Protein AF-A0AAQ1ST34-F1 (afdb_monomer_lite)

Structure (mmCIF, N/CA/C/O backbone):
data_AF-A0AAQ1ST34-F1
#
_entry.id   AF-A0AAQ1ST34-F1
#
loop_
_atom_site.group_PDB
_atom_site.id
_atom_site.type_symbol
_atom_site.label_atom_id
_atom_site.label_alt_id
_atom_site.label_comp_id
_atom_site.label_asym_id
_atom_site.label_entity_id
_atom_site.label_seq_id
_atom_site.pdbx_PDB_ins_code
_atom_site.Cartn_x
_atom_site.Cartn_y
_atom_site.Cartn_z
_atom_site.occupancy
_atom_site.B_iso_or_equiv
_atom_site.auth_seq_id
_atom_site.auth_comp_id
_atom_site.auth_asym_id
_atom_site.auth_atom_id
_atom_site.pdbx_PDB_model_num
ATOM 1 N N . MET A 1 1 ? -20.649 -6.684 8.793 1.00 55.75 1 MET A N 1
ATOM 2 C CA . MET A 1 1 ? -21.764 -6.089 9.566 1.00 55.75 1 MET A CA 1
ATOM 3 C C . MET A 1 1 ? -22.157 -6.876 10.822 1.00 55.75 1 MET A C 1
ATOM 5 O O . MET A 1 1 ? -22.751 -6.254 11.687 1.00 55.75 1 MET A O 1
ATOM 9 N N . SER A 1 2 ? -21.806 -8.164 10.998 1.00 80.06 2 SER A N 1
ATOM 10 C CA . SER A 1 2 ? -22.209 -8.894 12.222 1.00 80.06 2 SER A CA 1
ATOM 11 C C . SER A 1 2 ? -21.511 -8.391 13.497 1.00 80.06 2 SER A C 1
ATOM 13 O O . SER A 1 2 ? -22.196 -8.126 14.466 1.00 80.06 2 SER A O 1
ATOM 15 N N . ALA A 1 3 ? -20.196 -8.135 13.502 1.00 77.56 3 ALA A N 1
ATOM 16 C CA . ALA A 1 3 ? -19.464 -7.870 14.753 1.00 77.56 3 ALA A CA 1
ATOM 17 C C . ALA A 1 3 ? -19.936 -6.636 15.559 1.00 77.56 3 ALA A C 1
ATOM 19 O O . ALA A 1 3 ? -20.051 -6.712 16.778 1.00 77.56 3 ALA A O 1
ATOM 20 N N . LEU A 1 4 ? -20.236 -5.507 14.900 1.00 77.44 4 LEU A N 1
ATOM 21 C CA . LEU A 1 4 ? -20.765 -4.314 15.581 1.00 77.44 4 LEU A CA 1
ATOM 22 C C . LEU A 1 4 ? -22.191 -4.552 16.094 1.00 77.44 4 LEU A C 1
ATOM 24 O O . LEU A 1 4 ? -22.515 -4.177 17.215 1.00 77.44 4 LEU A O 1
ATOM 28 N N . HIS A 1 5 ? -23.028 -5.193 15.278 1.00 78.56 5 HIS A N 1
ATOM 29 C CA . HIS A 1 5 ? -24.390 -5.556 15.653 1.00 78.56 5 HIS A CA 1
ATOM 30 C C . HIS A 1 5 ? -24.400 -6.538 16.836 1.00 78.56 5 HIS A C 1
ATOM 32 O O . HIS A 1 5 ? -25.178 -6.378 17.772 1.00 78.56 5 HIS A O 1
ATOM 38 N N . ASP A 1 6 ? -23.493 -7.511 16.830 1.00 76.31 6 ASP A N 1
ATOM 39 C CA . ASP A 1 6 ? -23.302 -8.480 17.904 1.00 76.31 6 ASP A CA 1
ATOM 40 C C . ASP A 1 6 ? -22.847 -7.773 19.190 1.00 76.31 6 ASP A C 1
ATOM 42 O O . ASP A 1 6 ? -23.390 -8.053 20.253 1.00 76.31 6 ASP A O 1
ATOM 46 N N . TYR A 1 7 ? -21.930 -6.800 19.110 1.00 76.19 7 TYR A N 1
ATOM 47 C CA . TYR A 1 7 ? -21.529 -5.991 20.268 1.00 76.19 7 TYR A CA 1
ATOM 48 C C . TYR A 1 7 ? -22.692 -5.181 20.855 1.00 76.19 7 TYR A C 1
ATOM 50 O O . TYR A 1 7 ? -22.930 -5.220 22.063 1.00 76.19 7 TYR A O 1
ATOM 58 N N . VAL A 1 8 ? -23.452 -4.481 20.011 1.00 78.12 8 VAL A N 1
ATOM 59 C CA . VAL A 1 8 ? -24.583 -3.657 20.465 1.00 78.12 8 VAL A CA 1
ATOM 60 C C . VAL A 1 8 ? -25.663 -4.510 21.138 1.00 78.12 8 VAL A C 1
ATOM 62 O O . VAL A 1 8 ? -26.218 -4.091 22.149 1.00 78.12 8 VAL A O 1
ATOM 65 N N . ASN A 1 9 ? -25.931 -5.717 20.630 1.00 76.88 9 ASN A N 1
ATOM 66 C CA . ASN A 1 9 ? -27.040 -6.544 21.111 1.00 76.88 9 ASN A CA 1
ATOM 67 C C . ASN A 1 9 ? -26.670 -7.546 22.213 1.00 76.88 9 ASN A C 1
ATOM 69 O O . ASN A 1 9 ? -27.525 -7.885 23.025 1.00 76.88 9 ASN A O 1
ATOM 73 N N . LEU A 1 10 ? -25.431 -8.045 22.254 1.00 70.19 10 LEU A N 1
ATOM 74 C CA . LEU A 1 10 ? -25.015 -9.078 23.217 1.00 70.19 10 LEU A CA 1
ATOM 75 C C . LEU A 1 10 ? -24.357 -8.500 24.472 1.00 70.19 10 LEU A C 1
ATOM 77 O O . LEU A 1 10 ? -24.274 -9.194 25.488 1.00 70.19 10 LEU A O 1
ATOM 81 N N . SER A 1 11 ? -23.920 -7.237 24.430 1.00 61.34 11 SER A N 1
ATOM 82 C CA . SER A 1 11 ? -23.304 -6.561 25.579 1.00 61.34 11 SER A CA 1
ATOM 83 C C . SER A 1 11 ? -24.237 -6.418 26.787 1.00 61.34 11 SER A C 1
ATOM 85 O O . SER A 1 11 ? -23.756 -6.306 27.911 1.00 61.34 11 SER A O 1
ATOM 87 N N . SER A 1 12 ? -25.556 -6.489 26.582 1.00 64.31 12 SER A N 1
ATOM 88 C CA . SER A 1 12 ? -26.577 -6.402 27.634 1.00 64.31 12 SER A CA 1
ATOM 89 C C . SER A 1 12 ? -26.966 -7.750 28.258 1.00 64.31 12 SER A C 1
ATOM 91 O O . SER A 1 12 ? -27.682 -7.766 29.256 1.00 64.31 12 SER A O 1
ATOM 93 N N . VAL A 1 13 ? -26.516 -8.878 27.690 1.00 66.88 13 VAL A N 1
ATOM 94 C CA . VAL A 1 13 ? -27.062 -10.214 28.008 1.00 66.88 13 VAL A CA 1
ATOM 95 C C . VAL A 1 13 ? -26.130 -11.044 28.898 1.00 66.88 13 VAL A C 1
ATOM 97 O O . VAL A 1 13 ? -26.596 -11.778 29.766 1.00 66.88 13 VAL A O 1
ATOM 100 N N . SER A 1 14 ? -24.809 -10.962 28.704 1.00 74.44 14 SER A N 1
ATOM 101 C CA . SER A 1 14 ? -23.826 -11.729 29.488 1.00 74.44 14 SER A CA 1
ATOM 102 C C . SER A 1 14 ? -22.431 -11.117 29.396 1.00 74.44 14 SER A C 1
ATOM 104 O O . SER A 1 14 ? -22.005 -10.719 28.317 1.00 74.44 14 SER A O 1
ATOM 106 N N . CYS A 1 15 ? -21.674 -11.127 30.499 1.00 74.88 15 CYS A N 1
ATOM 107 C CA . CYS A 1 15 ? -20.288 -10.640 30.541 1.00 74.88 15 CYS A CA 1
ATOM 108 C C . CYS A 1 15 ? -19.353 -11.417 29.587 1.00 74.88 15 CYS A C 1
ATOM 110 O O . CYS A 1 15 ? -18.499 -10.825 28.927 1.00 74.88 15 CYS A O 1
ATOM 112 N N . VAL A 1 16 ? -19.548 -12.735 29.444 1.00 81.25 16 VAL A N 1
ATOM 113 C CA . VAL A 1 16 ? -18.753 -13.569 28.520 1.00 81.25 16 VAL A CA 1
ATOM 114 C C . VAL A 1 16 ? -19.100 -13.250 27.065 1.00 81.25 16 VAL A C 1
ATOM 116 O O . VAL A 1 16 ? -18.204 -13.026 26.255 1.00 81.25 16 VAL A O 1
ATOM 119 N N . ALA A 1 17 ? -20.393 -13.149 26.744 1.00 82.12 17 ALA A N 1
ATOM 120 C CA . ALA A 1 17 ? -20.846 -12.799 25.397 1.00 82.12 17 ALA A CA 1
ATOM 121 C C . ALA A 1 17 ? -20.427 -11.371 25.006 1.00 82.12 17 ALA A C 1
ATOM 123 O O . ALA A 1 17 ? -20.010 -11.130 23.873 1.00 82.12 17 ALA A O 1
ATOM 124 N N . ALA A 1 18 ? -20.467 -10.440 25.963 1.00 82.62 18 ALA A N 1
ATOM 125 C CA . ALA A 1 18 ? -19.980 -9.079 25.799 1.00 82.62 18 ALA A CA 1
ATOM 126 C C . ALA A 1 18 ? -18.481 -9.077 25.469 1.00 82.62 18 ALA A C 1
ATOM 128 O O . ALA A 1 18 ? -18.081 -8.497 24.462 1.00 82.62 18 ALA A O 1
ATOM 129 N N . ARG A 1 19 ? -17.657 -9.803 26.235 1.00 86.19 19 ARG A N 1
ATOM 130 C CA . ARG A 1 19 ? -16.221 -9.939 25.954 1.00 86.19 19 ARG A CA 1
ATOM 131 C C . ARG A 1 19 ? -15.947 -10.511 24.564 1.00 86.19 19 ARG A C 1
ATOM 133 O O . ARG A 1 19 ? -15.165 -9.926 23.817 1.00 86.19 19 ARG A O 1
ATOM 140 N N . ASP A 1 20 ? -16.604 -11.607 24.196 1.00 89.31 20 ASP A N 1
ATOM 141 C CA . ASP A 1 20 ? -16.421 -12.230 22.880 1.00 89.31 20 ASP A CA 1
ATOM 142 C C . ASP A 1 20 ? -16.819 -11.287 21.740 1.00 89.31 20 ASP A C 1
ATOM 144 O O . ASP A 1 20 ? -16.144 -11.227 20.710 1.00 89.31 20 ASP A O 1
ATOM 148 N N . SER A 1 21 ? -17.885 -10.506 21.926 1.00 89.06 21 SER A N 1
ATOM 149 C CA . SER A 1 21 ? -18.321 -9.523 20.935 1.00 89.06 21 SER A CA 1
ATOM 150 C C . SER A 1 21 ? -17.306 -8.387 20.743 1.00 89.06 21 SER A C 1
ATOM 152 O O . SER A 1 21 ? -17.030 -8.010 19.603 1.00 89.06 21 SER A O 1
ATOM 154 N N . VAL A 1 22 ? -16.668 -7.905 21.820 1.00 91.06 22 VAL A N 1
ATOM 155 C CA . VAL A 1 22 ? -15.607 -6.884 21.744 1.00 91.06 22 VAL A CA 1
ATOM 156 C C . VAL A 1 22 ? -14.367 -7.429 21.040 1.00 91.06 22 VAL A C 1
ATOM 158 O O . VAL A 1 22 ? -13.810 -6.756 20.174 1.00 91.06 22 VAL A O 1
ATOM 161 N N . LEU A 1 23 ? -13.966 -8.668 21.335 1.00 91.94 23 LEU A N 1
ATOM 162 C CA . LEU A 1 23 ? -12.836 -9.309 20.654 1.00 91.94 23 LEU A CA 1
ATOM 163 C C . LEU A 1 23 ? -13.107 -9.508 19.156 1.00 91.94 23 LEU A C 1
ATOM 165 O O . LEU A 1 23 ? -12.229 -9.265 18.328 1.00 91.94 23 LEU A O 1
ATOM 169 N N . ARG A 1 24 ? -14.335 -9.890 18.781 1.00 92.56 24 ARG A N 1
ATOM 170 C CA . ARG A 1 24 ? -14.745 -9.973 17.368 1.00 92.56 24 ARG A CA 1
ATOM 171 C C . ARG A 1 24 ? -14.755 -8.608 16.692 1.00 92.56 24 ARG A C 1
ATOM 173 O O . ARG A 1 24 ? -14.333 -8.513 15.541 1.00 92.56 24 ARG A O 1
ATOM 180 N N . LEU A 1 25 ? -15.210 -7.564 17.385 1.00 92.81 25 LEU A N 1
ATOM 181 C CA . LEU A 1 25 ? -15.170 -6.192 16.882 1.00 92.81 25 LEU A CA 1
ATOM 182 C C . LEU A 1 25 ? -13.725 -5.743 16.633 1.00 92.81 25 LEU A C 1
ATOM 184 O O . LEU A 1 25 ? -13.426 -5.257 15.542 1.00 92.81 25 LEU A O 1
ATOM 188 N N . GLN A 1 26 ? -12.830 -5.985 17.596 1.00 94.69 26 GLN A N 1
ATOM 189 C CA . GLN A 1 26 ? -11.405 -5.688 17.470 1.00 94.69 26 GLN A CA 1
ATOM 190 C C . GLN A 1 26 ? -10.782 -6.421 16.277 1.00 94.69 26 GLN A C 1
ATOM 192 O O . GLN A 1 26 ? -10.089 -5.801 15.470 1.00 94.69 26 GLN A O 1
ATOM 197 N N . ALA A 1 27 ? -11.047 -7.724 16.138 1.00 94.56 27 ALA A N 1
ATOM 198 C CA . ALA A 1 27 ? -10.535 -8.532 15.034 1.00 94.56 27 ALA A CA 1
ATOM 199 C C . ALA A 1 27 ? -11.063 -8.053 13.672 1.00 94.56 27 ALA A C 1
ATOM 201 O O . ALA A 1 27 ? -10.300 -7.961 12.711 1.00 94.56 27 ALA A O 1
ATOM 202 N N . ALA A 1 28 ? -12.350 -7.706 13.590 1.00 94.50 28 ALA A N 1
ATOM 203 C CA . ALA A 1 28 ? -12.968 -7.220 12.362 1.00 94.50 28 ALA A CA 1
ATOM 204 C C . ALA A 1 28 ? -12.391 -5.869 11.917 1.00 94.50 28 ALA A C 1
ATOM 206 O O . ALA A 1 28 ? -12.080 -5.702 10.737 1.00 94.50 28 ALA A O 1
ATOM 207 N N . GLY A 1 29 ? -12.210 -4.917 12.838 1.00 94.88 29 GLY A N 1
ATOM 208 C CA . GLY A 1 29 ? -11.597 -3.639 12.484 1.00 94.88 29 GLY A CA 1
ATOM 209 C C . GLY A 1 29 ? -10.106 -3.771 12.182 1.00 94.88 29 GLY A C 1
ATOM 210 O O . GLY A 1 29 ? -9.639 -3.170 11.220 1.00 94.88 29 GLY A O 1
ATOM 211 N N . ALA A 1 30 ? -9.369 -4.624 12.904 1.00 94.62 30 ALA A N 1
ATOM 212 C CA . ALA A 1 30 ? -7.975 -4.924 12.569 1.00 94.62 30 ALA A CA 1
ATOM 213 C C . ALA A 1 30 ? -7.845 -5.487 11.144 1.00 94.62 30 ALA A C 1
ATOM 215 O O . ALA A 1 30 ? -7.020 -5.006 10.374 1.00 94.62 30 ALA A O 1
ATOM 216 N N . ALA A 1 31 ? -8.700 -6.442 10.763 1.00 95.69 31 ALA A N 1
ATOM 217 C CA . ALA A 1 31 ? -8.728 -6.985 9.406 1.00 95.69 31 ALA A CA 1
ATOM 218 C C . ALA A 1 31 ? -9.057 -5.909 8.357 1.00 95.69 31 ALA A C 1
ATOM 220 O O . ALA A 1 31 ? -8.396 -5.835 7.323 1.00 95.69 31 ALA A O 1
ATOM 221 N N . TYR A 1 32 ? -10.040 -5.050 8.639 1.00 96.56 32 TYR A N 1
ATOM 222 C CA . TYR A 1 32 ? -10.425 -3.960 7.745 1.00 96.56 32 TYR A CA 1
ATOM 223 C C . TYR A 1 32 ? -9.280 -2.966 7.517 1.00 96.56 32 TYR A C 1
ATOM 225 O O . TYR A 1 32 ? -8.944 -2.675 6.375 1.00 96.56 32 TYR A O 1
ATOM 233 N N . PHE A 1 33 ? -8.637 -2.473 8.576 1.00 97.25 33 PHE A N 1
ATOM 234 C CA . PHE A 1 33 ? -7.559 -1.492 8.431 1.00 97.25 33 PHE A CA 1
ATOM 235 C C . PHE A 1 33 ? -6.275 -2.095 7.857 1.00 97.25 33 PHE A C 1
ATOM 237 O O . PHE A 1 33 ? -5.614 -1.451 7.039 1.00 97.25 33 PHE A O 1
ATOM 244 N N . ASN A 1 34 ? -5.936 -3.330 8.239 1.00 96.19 34 ASN A N 1
ATOM 245 C CA . ASN A 1 34 ? -4.759 -4.014 7.706 1.00 96.19 34 ASN A CA 1
ATOM 246 C C . ASN A 1 34 ? -4.899 -4.303 6.212 1.00 96.19 34 ASN A C 1
ATOM 248 O O . ASN A 1 34 ? -3.909 -4.190 5.501 1.00 96.19 34 ASN A O 1
ATOM 252 N N . PHE A 1 35 ? -6.111 -4.576 5.715 1.00 96.50 35 PHE A N 1
ATOM 253 C CA . PHE A 1 35 ? -6.341 -4.735 4.279 1.00 96.50 35 PHE A CA 1
ATOM 254 C C . PHE A 1 35 ? -5.853 -3.516 3.482 1.00 96.50 35 PHE A C 1
ATOM 256 O O . PHE A 1 35 ? -5.098 -3.675 2.525 1.00 96.50 35 PHE A O 1
ATOM 263 N N . TYR A 1 36 ? -6.225 -2.297 3.888 1.00 96.69 36 TYR A N 1
ATOM 264 C CA . TYR A 1 36 ? -5.770 -1.088 3.194 1.00 96.69 36 TYR A CA 1
ATOM 265 C C . TYR A 1 36 ? -4.263 -0.870 3.370 1.00 96.69 36 TYR A C 1
ATOM 267 O O . TYR A 1 36 ? -3.578 -0.560 2.398 1.00 96.69 36 TYR A O 1
ATOM 275 N N . GLU A 1 37 ? -3.725 -1.064 4.576 1.00 95.75 37 GLU A N 1
ATOM 276 C CA . GLU A 1 37 ? -2.291 -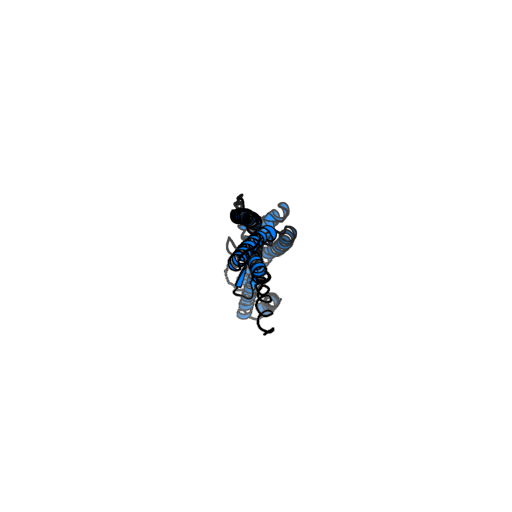0.890 4.848 1.00 95.75 37 GLU A CA 1
ATOM 277 C C . GLU A 1 37 ? -1.402 -1.838 4.032 1.00 95.75 37 GLU A C 1
ATOM 279 O O . GLU A 1 37 ? -0.386 -1.409 3.470 1.00 95.75 37 GLU A O 1
ATOM 284 N N . GLU A 1 38 ? -1.792 -3.110 3.944 1.00 93.62 38 GLU A N 1
ATOM 285 C CA . GLU A 1 38 ? -1.115 -4.130 3.143 1.00 93.62 38 GLU A CA 1
ATOM 286 C C . GLU A 1 38 ? -1.275 -3.838 1.653 1.00 93.62 38 GLU A C 1
ATOM 288 O O . GLU A 1 38 ? -0.293 -3.865 0.913 1.00 93.62 38 GLU A O 1
ATOM 293 N N . PHE A 1 39 ? -2.474 -3.455 1.208 1.00 93.06 39 PHE A N 1
ATOM 294 C CA . PHE A 1 39 ? -2.720 -3.161 -0.199 1.00 93.06 39 PHE A CA 1
ATOM 295 C C . PHE A 1 39 ? -1.941 -1.934 -0.698 1.00 93.06 39 PHE A C 1
ATOM 297 O O . PHE A 1 39 ? -1.445 -1.944 -1.829 1.00 93.06 39 PHE A O 1
ATOM 304 N N . VAL A 1 40 ? -1.733 -0.894 0.125 1.00 91.62 40 VAL A N 1
ATOM 305 C CA . VAL A 1 40 ? -0.800 0.199 -0.229 1.00 91.62 40 VAL A CA 1
ATOM 306 C C . VAL A 1 40 ? 0.615 -0.347 -0.461 1.00 91.62 40 VAL A C 1
ATOM 308 O O . VAL A 1 40 ? 1.286 0.075 -1.407 1.00 91.62 40 VAL A O 1
ATOM 311 N N . GLY A 1 41 ? 1.068 -1.277 0.384 1.00 85.25 41 GLY A N 1
ATOM 312 C CA . GLY A 1 41 ? 2.367 -1.935 0.251 1.00 85.25 41 GLY A CA 1
ATOM 313 C C . GLY A 1 41 ? 2.469 -2.767 -1.029 1.00 85.25 41 GLY A C 1
ATOM 314 O O . GLY A 1 41 ? 3.356 -2.533 -1.851 1.00 85.25 41 GLY A O 1
ATOM 315 N N . ASP A 1 42 ? 1.525 -3.677 -1.246 1.00 82.00 42 ASP A N 1
ATOM 316 C CA . ASP A 1 42 ? 1.531 -4.627 -2.364 1.00 82.00 42 ASP A CA 1
ATOM 317 C C . ASP A 1 42 ? 1.320 -3.955 -3.724 1.00 82.00 42 ASP A C 1
ATOM 319 O O . ASP A 1 42 ? 1.953 -4.318 -4.717 1.00 82.00 42 ASP A O 1
ATOM 323 N N . SER A 1 43 ? 0.480 -2.921 -3.787 1.00 81.81 43 SER A N 1
ATOM 324 C CA . SER A 1 43 ? 0.245 -2.155 -5.019 1.00 81.81 43 SER A CA 1
ATOM 325 C C . SER A 1 43 ? 1.502 -1.451 -5.539 1.00 81.81 43 SER A C 1
ATOM 327 O O . SER A 1 43 ? 1.626 -1.211 -6.745 1.00 81.81 43 SER A O 1
ATOM 329 N N . SER A 1 44 ? 2.464 -1.152 -4.659 1.00 71.56 44 SER A N 1
ATOM 330 C CA . SER A 1 44 ? 3.758 -0.603 -5.068 1.00 71.56 44 SER A CA 1
ATOM 331 C C . SER A 1 44 ? 4.566 -1.606 -5.899 1.00 71.56 44 SER A C 1
ATOM 333 O O . SER A 1 44 ? 5.180 -1.215 -6.893 1.00 71.56 44 SER A O 1
ATOM 335 N N . LEU A 1 45 ? 4.487 -2.899 -5.558 1.00 71.12 45 LEU A N 1
ATOM 336 C CA . LEU A 1 45 ? 5.160 -3.989 -6.271 1.00 71.12 45 LEU A CA 1
ATOM 337 C C . LEU A 1 45 ? 4.574 -4.191 -7.672 1.00 71.12 45 LEU A C 1
ATOM 339 O O . LEU A 1 45 ? 5.298 -4.505 -8.610 1.00 71.12 45 LEU A O 1
ATOM 343 N N . LEU A 1 46 ? 3.275 -3.934 -7.833 1.00 70.94 46 LEU A N 1
ATOM 344 C CA . LEU A 1 46 ? 2.568 -4.028 -9.115 1.00 70.94 46 LEU A CA 1
ATOM 345 C C . LEU A 1 46 ? 2.753 -2.790 -10.009 1.00 70.94 46 LEU A C 1
ATOM 347 O O . LEU A 1 46 ? 2.133 -2.685 -11.065 1.00 70.94 46 LEU A O 1
ATOM 351 N N . GLY A 1 47 ? 3.562 -1.815 -9.584 1.00 68.06 47 GLY A N 1
ATOM 352 C CA . GLY A 1 47 ? 3.801 -0.588 -10.340 1.00 68.06 47 GLY A CA 1
ATOM 353 C C . GLY A 1 47 ? 2.620 0.388 -10.357 1.00 68.06 47 GLY A C 1
ATOM 354 O O . GLY A 1 47 ? 2.708 1.415 -11.030 1.00 68.06 47 GLY A O 1
ATOM 355 N N . ALA A 1 48 ? 1.553 0.138 -9.587 1.00 74.44 48 ALA A N 1
ATOM 356 C CA . ALA A 1 48 ? 0.363 0.993 -9.545 1.00 74.44 48 ALA A CA 1
ATOM 357 C C . ALA A 1 48 ? 0.696 2.426 -9.093 1.00 74.44 48 ALA A C 1
ATOM 359 O O . ALA A 1 48 ? 0.081 3.393 -9.535 1.00 74.44 48 ALA A O 1
ATOM 360 N N . HIS A 1 49 ? 1.761 2.578 -8.297 1.00 78.25 49 HIS A N 1
ATOM 361 C CA . HIS A 1 49 ? 2.251 3.876 -7.827 1.00 78.25 49 HIS A CA 1
ATOM 362 C C . HIS A 1 49 ? 2.815 4.773 -8.946 1.00 78.25 49 HIS A C 1
ATOM 364 O O . HIS A 1 49 ? 3.070 5.950 -8.701 1.00 78.25 49 HIS A O 1
ATOM 370 N N . LYS A 1 50 ? 3.005 4.245 -10.165 1.00 75.31 50 LYS A N 1
ATOM 371 C CA . LYS A 1 50 ? 3.393 5.022 -11.355 1.00 75.31 50 LYS A CA 1
ATOM 372 C C . LYS A 1 50 ? 2.201 5.702 -12.039 1.00 75.31 50 LYS A C 1
ATOM 374 O O . LYS A 1 50 ? 2.404 6.627 -12.819 1.00 75.31 50 LYS A O 1
ATOM 379 N N . ASN A 1 51 ? 0.970 5.265 -11.760 1.00 81.56 51 ASN A N 1
ATOM 380 C CA . ASN A 1 51 ? -0.244 5.865 -12.306 1.00 81.56 51 ASN A CA 1
ATOM 381 C C . ASN A 1 51 ? -0.780 6.929 -11.336 1.00 81.56 51 ASN A C 1
ATOM 383 O O . ASN A 1 51 ? -1.292 6.603 -10.267 1.00 81.56 51 ASN A O 1
ATOM 387 N N . ALA A 1 52 ? -0.682 8.203 -11.722 1.00 83.44 52 ALA A N 1
ATOM 388 C CA . ALA A 1 52 ? -1.080 9.327 -10.875 1.00 83.44 52 ALA A CA 1
ATOM 389 C C . ALA A 1 52 ? -2.570 9.301 -10.483 1.00 83.44 52 ALA A C 1
ATOM 391 O O . ALA A 1 52 ? -2.894 9.603 -9.338 1.00 83.44 52 ALA A O 1
ATOM 392 N N . VAL A 1 53 ? -3.457 8.889 -11.397 1.00 84.94 53 VAL A N 1
ATOM 393 C CA . VAL A 1 53 ? -4.906 8.807 -11.140 1.00 84.94 53 VAL A CA 1
ATOM 394 C C . VAL A 1 53 ? -5.206 7.709 -10.126 1.00 84.94 53 VAL A C 1
ATOM 396 O O . VAL A 1 53 ? -5.946 7.935 -9.175 1.00 84.94 53 VAL A O 1
ATOM 399 N N . TRP A 1 54 ? -4.582 6.539 -10.289 1.00 90.25 54 TRP A N 1
ATOM 400 C CA . TRP A 1 54 ? -4.722 5.439 -9.335 1.00 90.25 54 TRP A CA 1
ATOM 401 C C . TRP A 1 54 ? -4.192 5.832 -7.950 1.00 90.25 54 TRP A C 1
ATOM 403 O O . TRP A 1 54 ? -4.861 5.605 -6.945 1.00 90.25 54 TRP A O 1
ATOM 413 N N . VAL A 1 55 ? -3.014 6.466 -7.897 1.00 90.00 55 VAL A N 1
ATOM 414 C CA . VAL A 1 55 ? -2.395 6.920 -6.642 1.00 90.00 55 VAL A CA 1
ATOM 415 C C . VAL A 1 55 ? -3.284 7.918 -5.920 1.00 90.00 55 VAL A C 1
ATOM 417 O O . VAL A 1 55 ? -3.418 7.820 -4.704 1.00 90.00 55 VAL A O 1
ATOM 420 N N . GLN A 1 56 ? -3.870 8.868 -6.648 1.00 91.56 56 GLN A N 1
ATOM 421 C CA . GLN A 1 56 ? -4.766 9.850 -6.059 1.00 91.56 56 GLN A CA 1
ATOM 422 C C . GLN A 1 56 ? -6.058 9.198 -5.562 1.00 91.56 56 GLN A C 1
ATOM 424 O O . GLN A 1 56 ? -6.381 9.361 -4.389 1.00 91.56 56 GLN A O 1
ATOM 429 N N . GLY A 1 57 ? -6.743 8.415 -6.402 1.00 92.94 57 GLY A N 1
ATOM 430 C CA . GLY A 1 57 ? -8.002 7.771 -6.020 1.00 92.94 57 GLY A CA 1
ATOM 431 C C . GLY A 1 57 ? -7.839 6.859 -4.804 1.00 92.94 57 GLY A C 1
ATOM 432 O O . GLY A 1 57 ? -8.578 6.973 -3.833 1.00 92.94 57 GLY A O 1
ATOM 433 N N . PHE A 1 58 ? -6.791 6.031 -4.780 1.00 95.50 58 PHE A N 1
ATOM 434 C CA . PHE A 1 58 ? -6.570 5.158 -3.630 1.00 95.50 58 PHE A CA 1
ATOM 435 C C . PHE A 1 58 ? -6.095 5.917 -2.379 1.00 95.50 58 PHE A C 1
ATOM 437 O O . PHE A 1 58 ? -6.359 5.498 -1.254 1.00 95.50 58 PHE A O 1
ATOM 444 N N . ALA A 1 59 ? -5.422 7.061 -2.540 1.00 96.44 59 ALA A N 1
ATOM 445 C CA . ALA A 1 59 ? -5.117 7.931 -1.409 1.00 96.44 59 ALA A CA 1
ATOM 446 C C . ALA A 1 59 ? -6.382 8.554 -0.801 1.00 96.44 59 ALA A C 1
ATOM 448 O O . ALA A 1 59 ? -6.445 8.695 0.418 1.00 96.44 59 ALA A O 1
ATOM 449 N N . GLU A 1 60 ? -7.373 8.917 -1.619 1.00 97.50 60 GLU A N 1
ATOM 450 C CA . GLU A 1 60 ? -8.678 9.410 -1.156 1.00 97.50 60 GLU A CA 1
ATOM 451 C C . GLU A 1 60 ? -9.415 8.326 -0.348 1.00 97.50 60 GLU A C 1
ATOM 453 O O . GLU A 1 60 ? -9.912 8.616 0.744 1.00 97.50 60 GLU A O 1
ATOM 458 N N . ASP A 1 61 ? -9.369 7.066 -0.795 1.00 97.56 61 ASP A N 1
ATOM 459 C CA . ASP A 1 61 ? -9.899 5.922 -0.039 1.00 97.56 61 ASP A CA 1
ATOM 460 C C . ASP A 1 61 ? -9.168 5.735 1.300 1.00 97.56 61 ASP A C 1
ATOM 462 O O . ASP A 1 61 ? -9.798 5.671 2.359 1.00 97.56 61 ASP A O 1
ATOM 466 N N . CYS A 1 62 ? -7.829 5.700 1.289 1.00 97.94 62 CYS A N 1
ATOM 467 C CA . CYS A 1 62 ? -7.031 5.614 2.515 1.00 97.94 62 CYS A CA 1
ATOM 468 C C . CYS A 1 62 ? -7.331 6.772 3.472 1.00 97.94 62 CYS A C 1
ATOM 470 O O . CYS A 1 62 ? -7.387 6.572 4.683 1.00 97.94 62 CYS A O 1
ATOM 472 N N . PHE A 1 63 ? -7.533 7.981 2.950 1.00 98.25 63 PHE A N 1
ATOM 473 C CA . PHE A 1 63 ? -7.886 9.144 3.751 1.00 98.25 63 PHE A CA 1
ATOM 474 C C .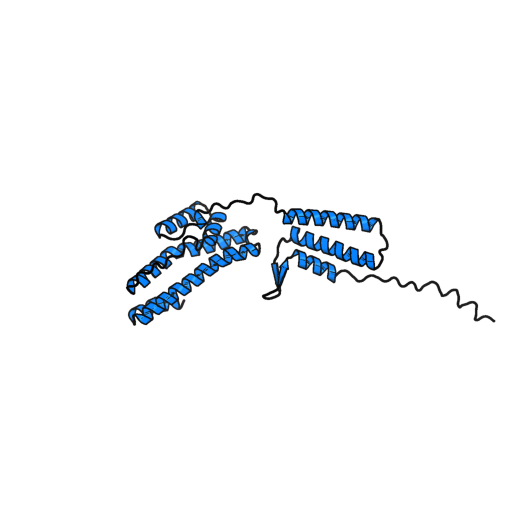 PHE A 1 63 ? -9.239 8.955 4.439 1.00 98.25 63 PHE A C 1
ATOM 476 O O . PHE A 1 63 ? -9.320 9.130 5.655 1.00 98.25 63 PHE A O 1
ATOM 483 N N . ALA A 1 64 ? -10.264 8.521 3.701 1.00 97.88 64 ALA A N 1
ATOM 484 C CA . ALA A 1 64 ? -11.582 8.235 4.259 1.00 97.88 64 ALA A CA 1
ATOM 485 C C . ALA A 1 64 ? -11.526 7.139 5.337 1.00 97.88 64 ALA A C 1
ATOM 487 O O . ALA A 1 64 ? -12.167 7.266 6.379 1.00 97.88 64 ALA A O 1
ATOM 488 N N . VAL A 1 65 ? -10.720 6.091 5.135 1.00 98.00 65 VAL A N 1
ATOM 489 C CA . VAL A 1 65 ? -10.509 5.028 6.133 1.00 98.00 65 VAL A CA 1
ATOM 490 C C . VAL A 1 65 ? -9.819 5.559 7.388 1.00 98.00 65 VAL A C 1
ATOM 492 O O . VAL A 1 65 ? -10.283 5.298 8.500 1.00 98.00 65 VAL A O 1
ATOM 495 N N . LEU A 1 66 ? -8.734 6.322 7.228 1.00 98.19 66 LEU A N 1
ATOM 496 C CA . LEU A 1 66 ? -8.001 6.914 8.347 1.00 98.19 66 LEU A CA 1
ATOM 497 C C . LEU A 1 66 ? -8.900 7.856 9.165 1.00 98.19 66 LEU A C 1
ATOM 499 O O . LEU A 1 66 ? -8.839 7.814 10.390 1.00 98.19 66 LEU A O 1
ATOM 503 N N . GLN A 1 67 ? -9.783 8.635 8.529 1.00 97.81 67 GLN A N 1
ATOM 504 C CA . GLN A 1 67 ? -10.738 9.514 9.226 1.00 97.81 67 GLN A CA 1
ATOM 505 C C . GLN A 1 67 ? -11.680 8.773 10.186 1.00 97.81 67 GLN A C 1
ATOM 507 O O . GLN A 1 67 ? -12.144 9.358 11.160 1.00 97.81 67 GLN A O 1
ATOM 512 N N . GLN A 1 68 ? -11.963 7.491 9.949 1.00 96.44 68 GLN A N 1
ATOM 513 C CA . GLN A 1 68 ? -12.840 6.704 10.824 1.00 96.44 68 GLN A CA 1
ATOM 514 C C . GLN A 1 68 ? -12.101 6.090 12.024 1.00 96.44 68 GLN A C 1
ATOM 516 O O . GLN A 1 68 ? -12.730 5.696 13.010 1.00 96.44 68 GLN A O 1
ATOM 521 N N . MET A 1 69 ? -10.766 6.000 11.972 1.00 96.50 69 MET A N 1
ATOM 522 C CA . MET A 1 69 ? -9.972 5.333 13.010 1.00 96.50 69 MET A CA 1
ATOM 523 C C . MET A 1 69 ? -10.125 5.942 14.413 1.00 96.50 69 MET A C 1
ATOM 525 O O . MET A 1 69 ? -10.298 5.158 15.349 1.00 96.50 69 MET A O 1
ATOM 529 N N . PRO A 1 70 ? -10.101 7.278 14.614 1.00 96.38 70 PRO A N 1
ATOM 530 C CA . PRO A 1 70 ? -10.270 7.872 15.944 1.00 96.38 70 PRO A CA 1
ATOM 531 C C . PRO A 1 70 ? -11.536 7.400 16.664 1.00 96.38 70 PRO A C 1
ATOM 533 O O . PRO A 1 70 ? -11.491 6.980 17.824 1.00 96.38 70 PRO A O 1
ATOM 536 N N . GLN A 1 71 ? -12.663 7.398 15.948 1.00 95.38 71 GLN A N 1
ATOM 537 C CA . GLN A 1 71 ? -13.951 6.972 16.491 1.00 95.38 71 GLN A CA 1
ATOM 538 C C . GLN A 1 71 ? -13.960 5.473 16.795 1.00 95.38 71 GLN A C 1
ATOM 540 O O . GLN A 1 71 ? -14.444 5.060 17.848 1.00 95.38 71 GLN A O 1
ATOM 545 N N . TYR A 1 72 ? -13.372 4.659 15.915 1.00 96.31 72 TYR A N 1
ATOM 546 C CA . TYR A 1 72 ? -13.249 3.219 16.125 1.00 96.31 72 TYR A CA 1
ATOM 547 C C . TYR A 1 72 ? -12.415 2.867 17.368 1.00 96.31 72 TYR A C 1
ATOM 549 O O . TYR A 1 72 ? -12.844 2.053 18.187 1.00 96.31 72 TYR A O 1
ATOM 557 N N . TYR A 1 73 ? -11.242 3.480 17.549 1.00 95.81 73 TYR A N 1
ATOM 558 C CA . TYR A 1 73 ? -10.397 3.186 18.711 1.00 95.81 73 TYR A CA 1
ATOM 559 C C . TYR A 1 73 ? -10.996 3.731 20.010 1.00 95.81 73 TYR A C 1
ATOM 561 O O . TYR A 1 73 ? -10.911 3.060 21.035 1.00 95.81 73 TYR A O 1
ATOM 569 N N . THR A 1 74 ? -11.701 4.866 19.953 1.00 94.19 74 THR A N 1
ATOM 570 C CA . THR A 1 74 ? -12.500 5.365 21.085 1.00 94.19 74 THR A CA 1
ATOM 571 C C . THR A 1 74 ? -13.611 4.382 21.466 1.00 94.19 74 THR A C 1
ATOM 573 O O . THR A 1 74 ? -13.855 4.143 22.650 1.00 94.19 74 THR A O 1
ATOM 576 N N . LEU A 1 75 ? -14.290 3.790 20.478 1.00 93.44 75 LEU A N 1
ATOM 577 C CA . LEU A 1 75 ? -15.301 2.758 20.711 1.00 93.44 75 LEU A CA 1
ATOM 578 C C . LEU A 1 75 ? -14.688 1.527 21.387 1.00 93.44 75 LEU A C 1
ATOM 580 O O . LEU A 1 75 ? -15.241 1.058 22.378 1.00 93.44 75 LEU A O 1
ATOM 584 N N . LEU A 1 76 ? -13.552 1.027 20.891 1.00 93.81 76 LEU A N 1
ATOM 585 C CA . LEU A 1 76 ? -12.867 -0.117 21.501 1.00 93.81 76 LEU A CA 1
ATOM 586 C C . LEU A 1 76 ? -12.412 0.168 22.932 1.00 93.81 76 LEU A C 1
ATOM 588 O O . LEU A 1 76 ? -12.609 -0.675 23.803 1.00 93.81 76 LEU A O 1
ATOM 592 N N . GLU A 1 77 ? -11.837 1.344 23.186 1.00 92.69 77 GLU A N 1
ATOM 593 C CA . GLU A 1 77 ? -11.375 1.741 24.521 1.00 92.69 77 GLU A CA 1
ATOM 594 C C . GLU A 1 77 ? -12.539 1.725 25.519 1.00 92.69 77 GLU A C 1
ATOM 596 O O . GLU A 1 77 ? -12.458 1.092 26.572 1.00 92.69 77 GLU A O 1
ATOM 601 N N . ARG A 1 78 ? -13.679 2.316 25.140 1.00 90.75 78 ARG A N 1
ATOM 602 C CA . ARG A 1 78 ? -14.909 2.275 25.948 1.00 90.75 78 ARG A CA 1
ATOM 603 C C . ARG A 1 78 ? -15.453 0.859 26.110 1.00 90.75 78 ARG A C 1
ATOM 605 O O . ARG A 1 78 ? -15.918 0.503 27.188 1.00 90.75 78 ARG A O 1
ATOM 612 N N . ALA A 1 79 ? -15.396 0.049 25.058 1.00 90.31 79 ALA A N 1
ATOM 613 C CA . ALA A 1 79 ? -15.897 -1.315 25.089 1.00 90.31 79 ALA A CA 1
ATOM 614 C C . ALA A 1 79 ? -15.108 -2.197 26.068 1.00 90.31 79 ALA A C 1
ATOM 616 O O . ALA A 1 79 ? -15.723 -2.930 26.840 1.00 90.31 79 ALA A O 1
ATOM 617 N N . PHE A 1 80 ? -13.777 -2.089 26.096 1.00 91.00 80 PHE A N 1
ATOM 618 C CA . PHE A 1 80 ? -12.940 -2.789 27.075 1.00 91.00 80 PHE A CA 1
ATOM 619 C C . PHE A 1 80 ? -13.100 -2.231 28.493 1.00 91.00 80 PHE A C 1
ATOM 621 O O . PHE A 1 80 ? -13.218 -3.011 29.441 1.00 91.00 80 PHE A O 1
ATOM 628 N N . ALA A 1 81 ? -13.202 -0.907 28.640 1.00 89.62 81 ALA A N 1
ATOM 629 C CA . ALA A 1 81 ? -13.454 -0.277 29.935 1.00 89.62 81 ALA A CA 1
ATOM 630 C C . ALA A 1 81 ? -14.778 -0.752 30.562 1.00 89.62 81 ALA A C 1
ATOM 632 O O . ALA A 1 81 ? -14.817 -1.073 31.749 1.00 89.62 81 ALA A O 1
ATOM 633 N N . ASN A 1 82 ? -15.841 -0.893 29.761 1.00 87.56 82 ASN A N 1
ATOM 634 C CA . ASN A 1 82 ? -17.139 -1.417 30.209 1.00 87.56 82 ASN A CA 1
ATOM 635 C C . ASN A 1 82 ? -17.075 -2.879 30.684 1.00 87.56 82 ASN A C 1
ATOM 637 O O . ASN A 1 82 ? -17.928 -3.311 31.455 1.00 87.56 82 ASN A O 1
ATOM 641 N N . LEU A 1 83 ? -16.068 -3.640 30.249 1.00 87.81 83 LEU A N 1
ATOM 642 C CA . LEU A 1 83 ? -15.806 -5.005 30.714 1.00 87.81 83 LEU A CA 1
ATOM 643 C C . LEU A 1 83 ? -14.926 -5.045 31.975 1.00 87.81 83 LEU A C 1
ATOM 645 O O . LEU A 1 83 ? -14.534 -6.128 32.411 1.00 87.81 83 LEU A O 1
ATOM 649 N N . GLY A 1 84 ? -14.562 -3.888 32.539 1.00 85.88 84 GLY A N 1
ATOM 650 C CA . GLY A 1 84 ? -13.603 -3.787 33.639 1.00 85.88 84 GLY A CA 1
ATOM 651 C C . GLY A 1 84 ? -12.172 -4.157 33.235 1.00 85.88 84 GLY A C 1
ATOM 652 O O . GLY A 1 84 ? -11.344 -4.434 34.101 1.00 85.88 84 GLY A O 1
ATOM 653 N N . GLN A 1 85 ? -11.871 -4.195 31.932 1.00 81.38 85 GLN A N 1
ATOM 654 C CA . GLN A 1 85 ? -10.544 -4.513 31.417 1.00 81.38 85 GLN A CA 1
ATOM 655 C C . GLN A 1 85 ? -9.770 -3.231 31.123 1.00 81.38 85 GLN A C 1
ATOM 657 O O . GLN A 1 85 ? -10.211 -2.383 30.351 1.00 81.38 85 GLN A O 1
ATOM 662 N N . VAL A 1 86 ? -8.576 -3.118 31.703 1.00 79.56 86 VAL A N 1
ATOM 663 C CA . VAL A 1 86 ? -7.634 -2.035 31.401 1.00 79.56 86 VAL A CA 1
ATOM 664 C C . VAL A 1 86 ? -6.679 -2.534 30.320 1.00 79.56 86 VAL A C 1
ATOM 666 O O . VAL A 1 86 ? -5.578 -3.001 30.602 1.00 79.56 86 VAL A O 1
ATOM 669 N N . ILE A 1 87 ? -7.151 -2.512 29.075 1.00 85.00 87 ILE A N 1
ATOM 670 C CA . ILE A 1 87 ? -6.363 -2.843 27.884 1.00 85.00 87 ILE A CA 1
ATOM 671 C C . ILE A 1 87 ? -6.301 -1.583 27.033 1.00 85.00 87 ILE A C 1
ATOM 673 O O . ILE A 1 87 ? -7.338 -0.981 26.775 1.00 85.00 87 ILE A O 1
ATOM 677 N N . ASP A 1 88 ? -5.105 -1.203 26.584 1.00 88.12 88 ASP A N 1
ATOM 678 C CA . ASP A 1 88 ? -4.953 -0.185 25.547 1.00 88.12 88 ASP A CA 1
ATOM 679 C C . ASP A 1 88 ? -5.152 -0.851 24.172 1.00 88.12 88 ASP A C 1
ATOM 681 O O . ASP A 1 88 ? -4.317 -1.665 23.765 1.00 88.12 88 ASP A O 1
ATOM 685 N N . PRO A 1 89 ? -6.261 -0.578 23.457 1.00 90.25 89 PRO A N 1
ATOM 686 C CA . PRO A 1 89 ? -6.530 -1.203 22.169 1.00 90.25 89 PRO A CA 1
ATOM 687 C C . PRO A 1 89 ? -5.778 -0.524 21.017 1.00 90.25 89 PRO A C 1
ATOM 689 O O . PRO A 1 89 ? -5.951 -0.934 19.865 1.00 90.25 89 PRO A O 1
ATOM 692 N N . ARG A 1 90 ? -5.018 0.546 21.283 1.00 91.19 90 ARG A N 1
ATOM 693 C CA . ARG A 1 90 ? -4.400 1.368 20.242 1.00 91.19 90 ARG A CA 1
ATOM 694 C C . ARG A 1 90 ? -3.299 0.609 19.505 1.00 91.19 90 ARG A C 1
ATOM 696 O O . ARG A 1 90 ? -2.642 -0.277 20.054 1.00 91.19 90 ARG A O 1
ATOM 703 N N . PRO A 1 91 ? -3.096 0.939 18.223 1.00 94.19 91 PRO A N 1
ATOM 704 C CA . PRO A 1 91 ? -2.126 0.246 17.401 1.00 94.19 91 PRO A CA 1
ATOM 705 C C . PRO A 1 91 ? -0.697 0.714 17.720 1.00 94.19 91 PRO A C 1
ATOM 707 O O . PRO A 1 91 ? -0.478 1.742 18.362 1.00 94.19 91 PRO A O 1
ATOM 710 N N . SER A 1 92 ? 0.298 -0.031 17.236 1.00 94.06 92 SER A N 1
ATOM 711 C CA . SER A 1 92 ? 1.706 0.313 17.441 1.00 94.06 92 SER A CA 1
ATOM 712 C C . SER A 1 92 ? 2.091 1.635 16.763 1.00 94.06 92 SER A C 1
ATOM 714 O O . SER A 1 92 ? 1.451 2.087 15.813 1.00 94.06 92 SER A O 1
ATOM 716 N N . ALA A 1 93 ? 3.194 2.240 17.211 1.00 93.00 93 ALA A N 1
ATOM 717 C CA . ALA A 1 93 ? 3.642 3.559 16.752 1.00 93.00 93 ALA A CA 1
ATOM 718 C C . ALA A 1 93 ? 3.856 3.675 15.227 1.00 93.00 93 ALA A C 1
ATOM 720 O O . ALA A 1 93 ? 3.788 4.776 14.680 1.00 93.00 93 ALA A O 1
ATOM 721 N N . THR A 1 94 ? 4.129 2.562 14.542 1.00 93.44 94 THR A N 1
ATOM 722 C CA . THR A 1 94 ? 4.364 2.502 13.090 1.00 93.44 94 THR A CA 1
ATOM 723 C C . THR A 1 94 ? 3.198 1.910 12.305 1.00 93.44 94 THR A C 1
ATOM 725 O O . THR A 1 94 ? 3.298 1.797 11.082 1.00 93.44 94 THR A O 1
ATOM 728 N N . ALA A 1 95 ? 2.107 1.526 12.970 1.00 95.31 95 ALA A N 1
ATOM 729 C CA . ALA A 1 95 ? 0.941 0.985 12.294 1.00 95.31 95 ALA A CA 1
ATOM 730 C C . ALA A 1 95 ? 0.341 2.012 11.330 1.00 95.31 95 ALA A C 1
ATOM 732 O O . ALA A 1 95 ? 0.331 3.216 11.601 1.00 95.31 95 ALA A O 1
ATOM 733 N N . PHE A 1 96 ? -0.171 1.513 10.206 1.00 96.75 96 PHE A N 1
ATOM 734 C CA . PHE A 1 96 ? -0.875 2.313 9.203 1.00 96.75 96 PHE A CA 1
ATOM 735 C C . PHE A 1 96 ? -0.009 3.392 8.526 1.00 96.75 96 PHE A C 1
ATOM 737 O O . PHE A 1 96 ? -0.515 4.344 7.923 1.00 96.75 96 PHE A O 1
ATOM 744 N N . ALA A 1 97 ? 1.319 3.277 8.629 1.00 96.19 97 ALA A N 1
ATOM 745 C CA . ALA A 1 97 ? 2.246 4.255 8.085 1.00 96.19 97 ALA A CA 1
ATOM 746 C C . ALA A 1 97 ? 2.229 4.302 6.549 1.00 96.19 97 ALA A C 1
ATOM 748 O O . ALA A 1 97 ? 2.546 5.353 5.983 1.00 96.19 97 ALA A O 1
ATOM 749 N N . ASN A 1 98 ? 1.893 3.210 5.854 1.00 95.31 98 ASN A N 1
ATOM 750 C CA . ASN A 1 98 ? 1.780 3.217 4.394 1.00 95.31 98 ASN A CA 1
ATOM 751 C C . ASN A 1 98 ? 0.598 4.071 3.946 1.00 95.31 98 ASN A C 1
ATOM 753 O O . ASN A 1 98 ? 0.801 4.968 3.125 1.00 95.31 98 ASN A O 1
ATOM 757 N N . MET A 1 99 ? -0.587 3.871 4.529 1.00 97.00 99 MET A N 1
ATOM 758 C CA . MET A 1 99 ? -1.761 4.708 4.243 1.00 97.00 99 MET A CA 1
ATOM 759 C C . MET A 1 99 ? -1.463 6.191 4.485 1.00 97.00 99 MET A C 1
ATOM 761 O O . MET A 1 99 ? -1.688 7.030 3.614 1.00 97.00 99 MET A O 1
ATOM 765 N N . GLN A 1 100 ? -0.857 6.519 5.628 1.00 97.69 100 GLN A N 1
ATOM 766 C CA . GLN A 1 100 ? -0.495 7.900 5.968 1.00 97.69 100 GLN A CA 1
ATOM 767 C C . GLN A 1 100 ? 0.486 8.526 4.965 1.00 97.69 100 GLN A C 1
ATOM 769 O O . GLN A 1 100 ? 0.322 9.684 4.567 1.00 97.69 100 GLN A O 1
ATOM 774 N N . ARG A 1 101 ? 1.509 7.772 4.538 1.00 95.38 101 ARG A N 1
ATOM 775 C CA . ARG A 1 101 ? 2.483 8.223 3.529 1.00 95.38 101 ARG A CA 1
ATOM 776 C C . ARG A 1 101 ? 1.834 8.416 2.165 1.00 95.38 101 ARG A C 1
ATOM 778 O O . ARG A 1 101 ? 2.135 9.405 1.499 1.00 95.38 101 ARG A O 1
ATOM 785 N N . LEU A 1 102 ? 0.932 7.517 1.772 1.00 94.50 102 LEU A N 1
ATOM 786 C CA . LEU A 1 102 ? 0.201 7.621 0.514 1.00 94.50 102 LEU A CA 1
ATOM 787 C C . LEU A 1 102 ? -0.655 8.893 0.485 1.00 94.50 102 LEU A C 1
ATOM 789 O O . LEU A 1 102 ? -0.509 9.691 -0.443 1.00 94.50 102 LEU A O 1
ATOM 793 N N . CYS A 1 103 ? -1.440 9.143 1.538 1.00 96.38 103 CYS A N 1
ATOM 794 C CA . CYS A 1 103 ? -2.218 10.374 1.691 1.00 96.38 103 CYS A CA 1
ATOM 795 C C . CYS A 1 103 ? -1.325 11.616 1.611 1.00 96.38 103 CYS A C 1
ATOM 797 O O . CYS A 1 103 ? -1.602 12.541 0.853 1.00 96.38 103 CYS A O 1
ATOM 799 N N . LYS A 1 104 ? -0.202 11.625 2.339 1.00 95.38 104 LYS A N 1
ATOM 800 C CA . LYS A 1 104 ? 0.759 12.737 2.322 1.00 95.38 104 LYS A CA 1
ATOM 801 C C . LYS A 1 104 ? 1.365 12.998 0.944 1.00 95.38 104 LYS A C 1
ATOM 803 O O . LYS A 1 104 ? 1.665 14.147 0.623 1.00 95.38 104 LYS A O 1
ATOM 808 N N . ARG A 1 105 ? 1.601 11.945 0.161 1.00 91.81 105 ARG A N 1
ATOM 809 C CA . ARG A 1 105 ? 2.205 12.035 -1.172 1.00 91.81 105 ARG A CA 1
ATOM 810 C C . ARG A 1 105 ? 1.220 12.550 -2.218 1.00 91.81 105 ARG A C 1
ATOM 812 O O . ARG A 1 105 ? 1.642 13.270 -3.116 1.00 91.81 105 ARG A O 1
ATOM 819 N N . ALA A 1 106 ? -0.045 12.149 -2.119 1.00 92.88 106 ALA A N 1
ATOM 820 C CA . ALA A 1 106 ? -1.023 12.320 -3.189 1.00 92.88 106 ALA A CA 1
ATOM 821 C C . ALA A 1 106 ? -2.065 13.420 -2.932 1.00 92.88 106 ALA A C 1
ATOM 823 O O . ALA A 1 106 ? -2.633 13.941 -3.886 1.00 92.88 106 ALA A O 1
ATOM 824 N N . LEU A 1 107 ? -2.322 13.782 -1.671 1.00 95.56 107 LEU A N 1
ATOM 825 C CA . LEU A 1 107 ? -3.407 14.695 -1.303 1.00 95.56 107 LEU A CA 1
ATOM 826 C C . LEU A 1 107 ? -2.909 16.083 -0.891 1.00 95.56 107 LEU A C 1
ATOM 828 O O . LEU A 1 107 ? -1.728 16.326 -0.633 1.00 95.56 107 LEU A O 1
ATOM 832 N N . GLN A 1 108 ? -3.852 17.020 -0.788 1.00 95.75 108 GLN A N 1
ATOM 833 C CA . GLN A 1 108 ? -3.570 18.393 -0.384 1.00 95.75 108 GLN A CA 1
ATOM 834 C C . GLN A 1 108 ? -3.015 18.462 1.045 1.00 95.75 108 GLN A C 1
ATOM 836 O O . GLN A 1 108 ? -3.606 17.951 1.997 1.00 95.75 108 GLN A O 1
ATOM 841 N N . LYS A 1 109 ? -1.917 19.206 1.222 1.00 94.94 109 LYS A N 1
ATOM 842 C CA . LYS A 1 109 ? -1.220 19.351 2.511 1.00 94.94 109 LYS A CA 1
ATOM 843 C C . LYS A 1 109 ? -2.133 19.807 3.654 1.00 94.94 109 LYS A C 1
ATOM 845 O O . LYS A 1 109 ? -1.991 19.318 4.768 1.00 94.94 109 LYS A O 1
ATOM 850 N N . LYS A 1 110 ? -3.069 20.727 3.392 1.00 96.94 110 LYS A N 1
ATOM 851 C CA . LYS A 1 110 ? -4.024 21.219 4.402 1.00 96.94 110 LYS A CA 1
ATOM 852 C C . LYS A 1 110 ? -4.902 20.085 4.941 1.00 96.94 110 LYS A C 1
ATOM 854 O O . LYS A 1 110 ? -5.069 19.980 6.151 1.00 96.94 110 LYS A O 1
ATOM 859 N N . LEU A 1 111 ? -5.404 19.238 4.045 1.00 96.06 111 LEU A N 1
ATOM 860 C CA . LEU A 1 111 ? -6.267 18.107 4.370 1.00 96.06 111 LEU A CA 1
ATOM 861 C C . LEU A 1 111 ? -5.512 17.058 5.202 1.00 96.06 111 LEU A C 1
ATOM 863 O O . LEU A 1 111 ? -5.962 16.665 6.274 1.00 96.06 111 LEU A O 1
ATOM 867 N N . VAL A 1 112 ? -4.310 16.679 4.757 1.00 96.94 112 VAL A N 1
ATOM 868 C CA . VAL A 1 112 ? -3.460 15.701 5.460 1.00 96.94 112 VAL A CA 1
ATOM 869 C C . VAL A 1 112 ? -3.009 16.220 6.827 1.00 96.94 112 VAL A C 1
ATOM 871 O O . VAL A 1 112 ? -2.973 15.462 7.792 1.00 96.94 112 VAL A O 1
ATOM 874 N N . ASN A 1 113 ? -2.688 17.512 6.940 1.00 97.19 113 ASN A N 1
ATOM 875 C CA . ASN A 1 113 ? -2.311 18.114 8.217 1.00 97.19 113 ASN A CA 1
ATOM 876 C C . ASN A 1 113 ? -3.466 18.095 9.224 1.00 97.19 113 ASN A C 1
ATOM 878 O O . ASN A 1 113 ? -3.226 17.806 10.391 1.00 97.19 113 ASN A O 1
ATOM 882 N N . ALA A 1 114 ? -4.696 18.383 8.785 1.00 97.75 114 ALA A N 1
ATOM 883 C CA . ALA A 1 114 ? -5.870 18.313 9.653 1.00 97.75 114 ALA A CA 1
ATOM 884 C C . ALA A 1 114 ? -6.055 16.895 10.218 1.00 97.75 114 ALA A C 1
ATOM 886 O O . ALA A 1 114 ? -6.173 16.732 11.429 1.00 97.75 114 ALA A O 1
ATOM 887 N N . LEU A 1 115 ? -5.953 15.876 9.360 1.00 97.88 115 LEU A N 1
ATOM 888 C CA . LEU A 1 115 ? -6.018 14.473 9.775 1.00 97.88 115 LEU A CA 1
ATOM 889 C C . LEU A 1 115 ? -4.868 14.084 10.720 1.00 97.88 115 LEU A C 1
ATOM 891 O O . LEU A 1 115 ? -5.082 13.385 11.704 1.00 97.88 115 LEU A O 1
ATOM 895 N N . SER A 1 116 ? -3.644 14.556 10.466 1.00 97.88 116 SER A N 1
ATOM 896 C CA . SER A 1 116 ? -2.505 14.291 11.353 1.00 97.88 116 SER A CA 1
ATOM 897 C C . SER A 1 116 ? -2.695 14.894 12.747 1.00 97.88 116 SER A C 1
ATOM 899 O O . SER A 1 116 ? -2.265 14.278 13.720 1.00 97.88 116 SER A O 1
ATOM 901 N N . ILE A 1 117 ? -3.297 16.083 12.845 1.00 97.81 117 ILE A N 1
ATOM 902 C CA . ILE A 1 117 ? -3.620 16.724 14.129 1.00 97.81 117 ILE A CA 1
ATOM 903 C C . ILE A 1 117 ? -4.700 15.918 14.856 1.00 97.81 117 ILE A C 1
ATOM 905 O O . ILE A 1 117 ? -4.583 15.690 16.055 1.00 97.81 117 ILE A O 1
ATOM 909 N N . GLU A 1 118 ? -5.720 15.447 14.136 1.00 97.31 118 GLU A N 1
ATOM 910 C CA . GLU A 1 118 ? -6.770 14.596 14.701 1.00 97.31 118 GLU A CA 1
ATOM 911 C C . GLU A 1 118 ? -6.203 13.280 15.252 1.00 97.31 118 GLU A C 1
ATOM 913 O O . GLU A 1 118 ? -6.537 12.885 16.369 1.00 97.31 118 GLU A O 1
ATOM 918 N N . PHE A 1 119 ? -5.291 12.632 14.522 1.00 97.88 119 PHE A N 1
ATOM 919 C CA . PHE A 1 119 ? -4.605 11.426 14.995 1.00 97.88 119 PHE A CA 1
ATOM 920 C C . PHE A 1 119 ? -3.788 11.695 16.258 1.00 97.88 119 PHE A C 1
ATOM 922 O O . PHE A 1 119 ? -3.909 10.956 17.232 1.00 97.88 119 PHE A O 1
ATOM 929 N N . GLU A 1 120 ? -2.988 12.762 16.264 1.00 96.62 120 GLU A N 1
ATOM 930 C CA . GLU A 1 120 ? -2.174 13.134 17.424 1.00 96.62 120 GLU A CA 1
ATOM 931 C C . GLU A 1 120 ? -3.046 13.456 18.647 1.00 96.62 120 GLU A C 1
ATOM 933 O O . GLU A 1 120 ? -2.762 12.979 19.745 1.00 96.62 120 GLU A O 1
ATOM 938 N N . GLY A 1 121 ? -4.160 14.172 18.450 1.00 96.75 121 GLY A N 1
ATOM 939 C CA . GLY A 1 121 ? -5.135 14.471 19.502 1.00 96.75 121 GLY A CA 1
ATOM 940 C C . GLY A 1 121 ? -5.826 13.233 20.083 1.00 96.75 121 GLY A C 1
ATOM 941 O O . GLY A 1 121 ? -6.165 13.225 21.263 1.00 96.75 121 GLY A O 1
ATOM 942 N N . ASN A 1 122 ? -5.978 12.169 19.289 1.00 96.12 122 ASN A N 1
ATOM 943 C CA . ASN A 1 122 ? -6.538 10.881 19.717 1.00 96.12 122 ASN A CA 1
ATOM 944 C C . ASN A 1 122 ? -5.463 9.846 20.099 1.00 96.12 122 ASN A C 1
ATOM 946 O O . ASN A 1 122 ? -5.771 8.663 20.233 1.00 96.12 122 ASN A O 1
ATOM 950 N N . GLN A 1 123 ? -4.203 10.268 20.268 1.00 95.38 123 GLN A N 1
ATOM 951 C CA . GLN A 1 123 ? -3.079 9.395 20.638 1.00 95.38 123 GLN A CA 1
ATOM 952 C C . GLN A 1 123 ? -2.877 8.214 19.664 1.00 95.38 123 GLN A C 1
ATOM 954 O O . GLN A 1 123 ? -2.428 7.135 20.051 1.00 95.38 123 GLN A O 1
ATOM 959 N N . LEU A 1 124 ? -3.204 8.420 18.385 1.00 96.94 124 LEU A N 1
ATOM 960 C CA . LEU A 1 124 ? -3.001 7.462 17.299 1.00 96.94 124 LEU A CA 1
ATOM 961 C C . LEU A 1 124 ? -1.627 7.650 16.631 1.00 96.94 124 LEU A C 1
ATOM 963 O O . LEU A 1 124 ? -1.037 8.734 16.696 1.00 96.94 124 LEU A O 1
ATOM 967 N N . PRO A 1 125 ? -1.087 6.614 15.961 1.00 96.62 125 PRO A N 1
ATOM 968 C CA . PRO A 1 125 ? 0.225 6.688 15.328 1.00 96.62 125 PRO A CA 1
ATOM 969 C C . PRO A 1 125 ? 0.245 7.714 14.196 1.00 96.62 125 PRO A C 1
ATOM 971 O O . PRO A 1 125 ? -0.593 7.693 13.306 1.00 96.62 125 PRO A O 1
ATOM 974 N N . ILE A 1 126 ? 1.263 8.571 14.182 1.00 97.25 126 ILE A N 1
ATOM 975 C CA . ILE A 1 126 ? 1.472 9.624 13.166 1.00 97.25 126 ILE A CA 1
ATOM 976 C C . ILE A 1 126 ? 2.790 9.452 12.402 1.00 97.25 126 ILE A C 1
ATOM 978 O O . ILE A 1 126 ? 3.274 10.373 11.734 1.00 97.25 126 ILE A O 1
ATOM 982 N N . TYR A 1 127 ? 3.418 8.279 12.535 1.00 96.12 127 TYR A N 1
ATOM 983 C CA . TYR A 1 127 ? 4.743 8.010 11.985 1.00 96.12 127 TYR A CA 1
ATOM 984 C C . TYR A 1 127 ? 4.802 8.273 10.476 1.00 96.12 127 TYR A C 1
ATOM 986 O O . TYR A 1 127 ? 5.702 8.973 10.008 1.00 96.12 127 TYR A O 1
ATOM 994 N N . GLY A 1 128 ? 3.825 7.781 9.710 1.00 95.12 128 GLY A N 1
ATOM 995 C CA . GLY A 1 128 ? 3.792 7.955 8.258 1.00 95.12 128 GLY A CA 1
ATOM 996 C C . GLY A 1 128 ? 3.557 9.405 7.827 1.00 95.12 128 GLY A C 1
ATOM 997 O O . GLY A 1 128 ? 4.185 9.866 6.872 1.00 95.12 128 GLY A O 1
ATOM 998 N N . PHE A 1 129 ? 2.753 10.174 8.571 1.00 95.94 129 PHE A N 1
ATOM 999 C CA . PHE A 1 129 ? 2.574 11.611 8.316 1.00 95.94 129 PHE A CA 1
ATOM 1000 C C . PHE A 1 129 ? 3.866 12.404 8.533 1.00 95.94 129 PHE A C 1
ATOM 1002 O O . PHE A 1 129 ? 4.175 13.339 7.786 1.00 95.94 129 PHE A O 1
ATOM 1009 N N . ARG A 1 130 ? 4.673 12.023 9.527 1.00 91.94 130 ARG A N 1
ATOM 1010 C CA . ARG A 1 130 ? 5.946 12.696 9.839 1.00 91.94 130 ARG A CA 1
ATOM 1011 C C . ARG A 1 130 ? 7.119 12.184 9.010 1.00 91.94 130 ARG A C 1
ATOM 1013 O O . ARG A 1 130 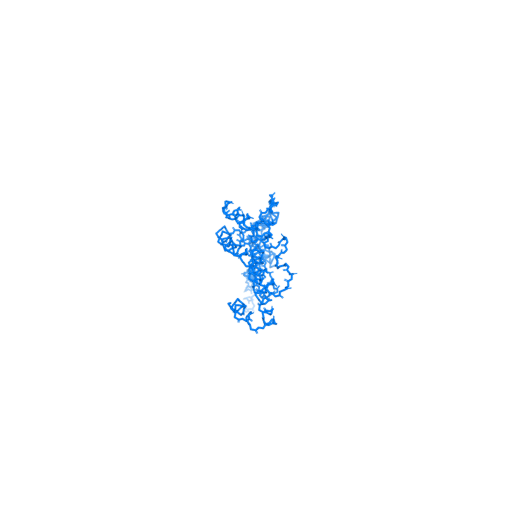? 8.104 12.905 8.847 1.00 91.94 130 ARG A O 1
ATOM 1020 N N . PHE A 1 131 ? 6.995 11.002 8.414 1.00 87.81 131 PHE A N 1
ATOM 1021 C CA . PHE A 1 131 ? 8.048 10.399 7.609 1.00 87.81 131 PHE A CA 1
ATOM 1022 C C . PHE A 1 131 ? 8.446 11.301 6.433 1.00 87.81 131 PHE A C 1
ATOM 1024 O O . PHE A 1 131 ? 7.615 11.714 5.617 1.00 87.81 131 PHE A O 1
ATOM 1031 N N . LYS A 1 132 ? 9.735 11.629 6.346 1.00 78.88 132 LYS A N 1
ATOM 1032 C CA . LYS A 1 132 ? 10.334 12.246 5.161 1.00 78.88 132 LYS A CA 1
ATOM 1033 C C . LYS A 1 132 ? 10.975 11.126 4.355 1.00 78.88 132 LYS A C 1
ATOM 1035 O O . LYS A 1 132 ? 11.976 10.559 4.786 1.00 78.88 132 LYS A O 1
ATOM 1040 N N . GLU A 1 133 ? 10.393 10.799 3.205 1.00 67.69 133 GLU A N 1
ATOM 1041 C CA . GLU A 1 133 ? 11.013 9.854 2.283 1.00 67.69 133 GLU A CA 1
ATOM 1042 C C . GLU A 1 133 ? 12.404 10.359 1.894 1.00 67.69 133 GLU A C 1
ATOM 1044 O O . GLU A 1 133 ? 12.565 11.488 1.421 1.00 67.69 133 GLU A O 1
ATOM 1049 N N . ARG A 1 134 ? 13.421 9.511 2.068 1.00 61.59 134 ARG A N 1
ATOM 1050 C CA . ARG A 1 134 ? 14.690 9.706 1.371 1.00 61.59 134 ARG A CA 1
ATOM 1051 C C . ARG A 1 134 ? 14.399 9.429 -0.098 1.00 61.59 134 ARG A C 1
ATOM 1053 O O . ARG A 1 134 ? 14.396 8.269 -0.503 1.00 61.59 134 ARG A O 1
ATOM 1060 N N . ARG A 1 135 ? 14.104 10.467 -0.891 1.00 51.81 135 ARG A N 1
ATOM 1061 C CA . ARG A 1 135 ? 14.058 10.313 -2.349 1.00 51.81 135 ARG A CA 1
ATOM 1062 C C . ARG A 1 135 ? 15.390 9.699 -2.766 1.00 51.81 135 ARG A C 1
ATOM 1064 O O . ARG A 1 135 ? 16.427 10.346 -2.631 1.00 51.81 135 ARG A O 1
ATOM 1071 N N . LYS A 1 136 ? 15.369 8.472 -3.286 1.00 49.97 136 LYS A N 1
ATOM 1072 C CA . LYS A 1 136 ? 16.453 8.006 -4.148 1.00 49.97 136 LYS A CA 1
ATOM 1073 C C . LYS A 1 136 ? 16.338 8.822 -5.432 1.00 49.97 136 LYS A C 1
ATOM 1075 O O . LYS A 1 136 ? 15.671 8.419 -6.375 1.00 49.97 136 LYS A O 1
ATOM 1080 N N . ALA A 1 137 ? 16.918 10.020 -5.423 1.00 43.88 137 ALA A N 1
ATOM 1081 C CA . ALA A 1 137 ? 17.249 10.748 -6.636 1.00 43.88 137 ALA A CA 1
ATOM 1082 C C . ALA A 1 137 ? 18.409 9.986 -7.282 1.00 43.88 137 ALA A C 1
ATOM 1084 O O . ALA A 1 137 ? 19.577 10.283 -7.066 1.00 43.88 137 ALA A O 1
ATOM 1085 N N . GLY A 1 138 ? 18.067 8.897 -7.951 1.00 51.00 138 GLY A N 1
ATOM 1086 C CA . GLY A 1 138 ? 19.005 8.026 -8.621 1.00 51.00 138 GLY A CA 1
ATOM 1087 C C . GLY A 1 138 ? 18.335 7.556 -9.887 1.00 51.00 138 GLY A C 1
ATOM 1088 O O . GLY A 1 138 ? 17.186 7.118 -9.859 1.00 51.00 138 GLY A O 1
ATOM 1089 N N . ILE A 1 139 ? 19.055 7.696 -10.990 1.00 60.72 139 ILE A N 1
ATOM 1090 C CA . ILE A 1 139 ? 18.740 7.004 -12.227 1.00 60.72 139 ILE A CA 1
ATOM 1091 C C . ILE A 1 139 ? 18.525 5.533 -11.864 1.00 60.72 139 ILE A C 1
ATOM 1093 O O . ILE A 1 139 ? 19.352 4.949 -11.161 1.00 60.72 139 ILE A O 1
ATOM 1097 N N . ASP A 1 140 ? 17.407 4.950 -12.289 1.00 70.56 140 ASP A N 1
ATOM 1098 C CA . ASP A 1 140 ? 17.185 3.524 -12.101 1.00 70.56 140 ASP A CA 1
ATOM 1099 C C . ASP A 1 140 ? 18.264 2.773 -12.892 1.00 70.56 140 ASP A C 1
ATOM 1101 O O . ASP A 1 140 ? 18.188 2.634 -14.116 1.00 70.56 140 ASP A O 1
ATOM 1105 N N . HIS A 1 141 ? 19.314 2.347 -12.183 1.00 73.69 141 HIS A N 1
ATOM 1106 C CA . HIS A 1 141 ? 20.464 1.663 -12.762 1.00 73.69 141 HIS A CA 1
ATOM 1107 C C . HIS A 1 141 ? 20.028 0.435 -13.558 1.00 73.69 141 HIS A C 1
ATOM 1109 O O . HIS A 1 141 ? 20.683 0.090 -14.535 1.00 73.69 141 HIS A O 1
ATOM 1115 N N . GLN A 1 142 ? 18.908 -0.189 -13.187 1.00 70.44 142 GLN A N 1
ATOM 1116 C CA . GLN A 1 142 ? 18.379 -1.344 -13.892 1.00 70.44 142 GLN A CA 1
ATOM 1117 C C . GLN A 1 142 ? 17.765 -0.956 -15.239 1.00 70.44 142 GLN A C 1
ATOM 1119 O O . GLN A 1 142 ? 18.032 -1.619 -16.243 1.00 70.44 142 GLN A O 1
ATOM 1124 N N . THR A 1 143 ? 17.019 0.150 -15.290 1.00 74.38 143 THR A N 1
ATOM 1125 C CA . THR A 1 143 ? 16.492 0.710 -16.544 1.00 74.38 143 THR A CA 1
ATOM 1126 C C . THR A 1 143 ? 17.623 1.174 -17.464 1.00 74.38 143 THR A C 1
ATOM 1128 O O . THR A 1 143 ? 17.599 0.878 -18.660 1.00 74.38 143 THR A O 1
ATOM 1131 N N . VAL A 1 144 ? 18.656 1.833 -16.928 1.00 83.00 144 VAL A N 1
ATOM 1132 C CA . VAL A 1 144 ? 19.820 2.253 -17.732 1.00 83.00 144 VAL A CA 1
ATOM 1133 C C . VAL A 1 144 ? 20.624 1.074 -18.243 1.00 83.00 144 VAL A C 1
ATOM 1135 O O . VAL A 1 144 ? 20.960 1.042 -19.424 1.00 83.00 144 VAL A O 1
ATOM 1138 N N . LEU A 1 145 ? 20.897 0.087 -17.395 1.00 84.62 145 LEU A N 1
ATOM 1139 C CA . LEU A 1 145 ? 21.642 -1.096 -17.800 1.00 84.62 145 LEU A CA 1
ATOM 1140 C C . LEU A 1 145 ? 20.869 -1.897 -18.860 1.00 84.62 145 LEU A C 1
ATOM 1142 O O . LEU A 1 145 ? 21.449 -2.293 -19.867 1.00 84.62 145 LEU A O 1
ATOM 1146 N N . SER A 1 146 ? 19.551 -2.054 -18.691 1.00 81.75 146 SER A N 1
ATOM 1147 C CA . SER A 1 146 ? 18.686 -2.719 -19.679 1.00 81.75 146 SER A CA 1
ATOM 1148 C C . SER A 1 146 ? 18.648 -1.960 -21.008 1.00 81.75 146 SER A C 1
ATOM 1150 O O . SER A 1 146 ? 18.712 -2.577 -22.070 1.00 81.75 146 SER A O 1
ATOM 1152 N N . SER A 1 147 ? 18.609 -0.625 -20.958 1.00 84.25 147 SER A N 1
ATOM 1153 C CA . SER A 1 147 ? 18.659 0.231 -22.151 1.00 84.25 147 SER A CA 1
ATOM 1154 C C . SER A 1 147 ? 20.003 0.115 -22.877 1.00 84.25 147 SER A C 1
ATOM 1156 O O . SER A 1 147 ? 20.034 0.007 -24.100 1.00 84.25 147 SER A O 1
ATOM 1158 N N . ALA A 1 148 ? 21.114 0.079 -22.135 1.00 90.06 148 ALA A N 1
ATOM 1159 C CA . ALA A 1 148 ? 22.447 -0.095 -22.702 1.00 90.06 148 ALA A CA 1
ATOM 1160 C C . ALA A 1 148 ? 22.594 -1.460 -23.394 1.00 90.06 148 ALA A C 1
ATOM 1162 O O . ALA A 1 148 ? 23.012 -1.516 -24.550 1.00 90.06 148 ALA A O 1
ATOM 1163 N N . PHE A 1 149 ? 22.183 -2.551 -22.737 1.00 89.69 149 PHE A N 1
ATOM 1164 C CA . PHE A 1 149 ? 22.210 -3.889 -23.337 1.00 89.69 149 PHE A CA 1
ATOM 1165 C C . PHE A 1 149 ? 21.326 -3.992 -24.583 1.00 89.69 149 PHE A C 1
ATOM 1167 O O . PHE A 1 149 ? 21.761 -4.559 -25.583 1.00 89.69 149 PHE A O 1
ATOM 1174 N N . MET A 1 150 ? 20.127 -3.402 -24.561 1.00 89.12 150 MET A N 1
ATOM 1175 C CA . MET A 1 150 ? 19.236 -3.358 -25.725 1.00 89.12 150 MET A CA 1
ATOM 1176 C C . MET A 1 150 ? 19.922 -2.721 -26.938 1.00 89.12 150 MET A C 1
ATOM 1178 O O . MET A 1 150 ? 19.898 -3.294 -28.024 1.00 89.12 150 MET A O 1
ATOM 1182 N N . ILE A 1 151 ? 20.556 -1.559 -26.747 1.00 92.44 151 ILE A N 1
ATOM 1183 C CA . ILE A 1 151 ? 21.247 -0.834 -27.821 1.00 92.44 151 ILE A CA 1
ATOM 1184 C C . ILE A 1 151 ? 22.425 -1.657 -28.350 1.00 92.44 151 ILE A C 1
ATOM 1186 O O . ILE A 1 151 ? 22.562 -1.812 -29.562 1.00 92.44 151 ILE A O 1
ATOM 1190 N N . VAL A 1 152 ? 23.245 -2.230 -27.463 1.00 94.19 152 VAL A N 1
ATOM 1191 C CA . VAL A 1 152 ? 24.400 -3.046 -27.869 1.00 94.19 152 VAL A CA 1
ATOM 1192 C C . VAL A 1 152 ? 23.957 -4.267 -28.675 1.00 94.19 152 VAL A C 1
ATOM 1194 O O . VAL A 1 152 ? 24.476 -4.490 -29.767 1.00 94.19 152 VAL A O 1
ATOM 1197 N N . PHE A 1 153 ? 22.977 -5.038 -28.197 1.00 91.19 153 PHE A N 1
ATOM 1198 C CA . PHE A 1 153 ? 22.508 -6.224 -28.919 1.00 91.19 153 PHE A CA 1
ATOM 1199 C C . PHE A 1 153 ? 21.829 -5.879 -30.244 1.00 91.19 153 PHE A C 1
ATOM 1201 O O . PHE A 1 153 ? 22.007 -6.605 -31.222 1.00 91.19 153 PHE A O 1
ATOM 1208 N N . LEU A 1 154 ? 21.108 -4.757 -30.311 1.00 92.38 154 LEU A N 1
ATOM 1209 C CA . LEU A 1 154 ? 20.524 -4.279 -31.560 1.00 92.38 154 LEU A CA 1
ATOM 1210 C C . LEU A 1 154 ? 21.608 -3.918 -32.586 1.00 92.38 154 LEU A C 1
ATOM 1212 O O . LEU A 1 154 ? 21.506 -4.319 -33.742 1.00 92.38 154 LEU A O 1
ATOM 1216 N N . ILE A 1 155 ? 22.674 -3.227 -32.166 1.00 93.88 155 ILE A N 1
ATOM 1217 C CA . ILE A 1 155 ? 23.820 -2.917 -33.036 1.00 93.88 155 ILE A CA 1
ATOM 1218 C C . ILE A 1 155 ? 24.487 -4.207 -33.520 1.00 93.88 155 ILE A C 1
ATOM 1220 O O . ILE A 1 155 ? 24.744 -4.346 -34.714 1.00 93.88 155 ILE A O 1
ATOM 1224 N N . VAL A 1 156 ? 24.723 -5.171 -32.625 1.00 92.81 156 VAL A N 1
ATOM 1225 C CA . VAL A 1 156 ? 25.307 -6.474 -32.986 1.00 92.81 156 VAL A CA 1
ATOM 1226 C C . VAL A 1 156 ? 24.443 -7.196 -34.023 1.00 92.81 156 VAL A C 1
ATOM 1228 O O . VAL A 1 156 ? 24.979 -7.690 -35.011 1.00 92.81 156 VAL A O 1
ATOM 1231 N N . LEU A 1 157 ? 23.116 -7.215 -33.855 1.00 89.31 157 LEU A N 1
ATOM 1232 C CA . LEU A 1 157 ? 22.196 -7.806 -34.832 1.00 89.31 157 LEU A CA 1
ATOM 1233 C C . LEU A 1 157 ? 22.274 -7.121 -36.198 1.00 89.31 157 LEU A C 1
ATOM 1235 O O . LEU A 1 157 ? 22.340 -7.809 -37.214 1.00 89.31 157 LEU A O 1
ATOM 1239 N N . ILE A 1 158 ? 22.293 -5.787 -36.230 1.00 90.12 158 ILE A N 1
ATOM 1240 C CA . ILE A 1 158 ? 22.387 -5.018 -37.479 1.00 90.12 158 ILE A CA 1
ATOM 1241 C C . ILE A 1 158 ? 23.706 -5.323 -38.193 1.00 90.12 158 ILE A C 1
ATOM 1243 O O . ILE A 1 158 ? 23.699 -5.636 -39.381 1.00 90.12 158 ILE A O 1
ATOM 1247 N N . VAL A 1 159 ? 24.829 -5.287 -37.470 1.00 92.50 159 VAL A N 1
ATOM 1248 C CA . VAL A 1 159 ? 26.157 -5.582 -38.026 1.00 92.50 159 VAL A CA 1
ATOM 1249 C C . VAL A 1 159 ? 26.190 -6.992 -38.605 1.00 92.50 159 VAL A C 1
ATOM 1251 O O . VAL A 1 159 ? 26.537 -7.177 -39.769 1.00 92.50 159 VAL A O 1
ATOM 1254 N N . LEU A 1 160 ? 25.781 -7.990 -37.824 1.00 88.62 160 LEU A N 1
ATOM 1255 C CA . LEU A 1 160 ? 25.782 -9.375 -38.275 1.00 88.62 160 LEU A CA 1
ATOM 1256 C C . LEU A 1 160 ? 24.851 -9.601 -39.479 1.00 88.62 160 LEU A C 1
ATOM 1258 O O . LEU A 1 160 ? 25.187 -10.409 -40.336 1.00 88.62 160 LEU A O 1
ATOM 1262 N N . SER A 1 161 ? 23.723 -8.891 -39.561 1.00 85.44 161 SER A N 1
ATOM 1263 C CA . SER A 1 161 ? 22.785 -8.965 -40.692 1.00 85.44 161 SER A CA 1
ATOM 1264 C C . SER A 1 161 ? 23.378 -8.397 -41.989 1.00 85.44 161 SER A C 1
ATOM 1266 O O . SER A 1 161 ? 23.138 -8.926 -43.071 1.00 85.44 161 SER A O 1
ATOM 1268 N N . ILE A 1 162 ? 24.209 -7.3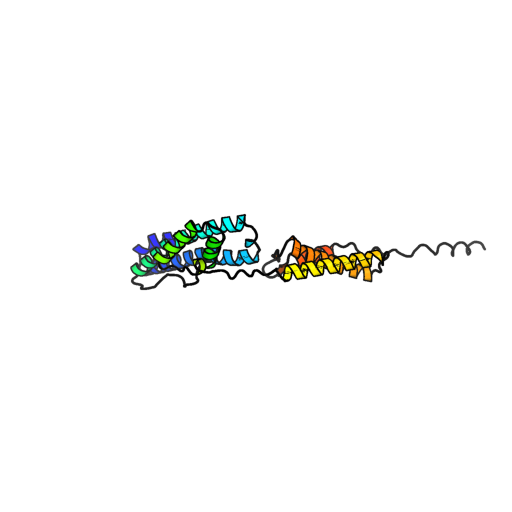51 -41.895 1.00 89.62 162 ILE A N 1
ATOM 1269 C CA . ILE A 1 162 ? 24.893 -6.766 -43.060 1.00 89.62 162 ILE A CA 1
ATOM 1270 C C . ILE A 1 162 ? 25.973 -7.712 -43.603 1.00 89.62 162 ILE A C 1
ATOM 1272 O O . ILE A 1 162 ? 26.124 -7.836 -44.816 1.00 89.62 162 ILE A O 1
ATOM 1276 N N . PHE A 1 163 ? 26.729 -8.376 -42.723 1.00 90.62 163 PHE A N 1
ATOM 1277 C CA . PHE A 1 163 ? 27.860 -9.218 -43.132 1.00 90.62 163 PHE A CA 1
ATOM 1278 C C . PHE A 1 163 ? 27.483 -10.665 -43.479 1.00 90.62 163 PHE A C 1
ATOM 1280 O O . PHE A 1 163 ? 28.245 -11.331 -44.178 1.00 90.62 163 PHE A O 1
ATOM 1287 N N . ILE A 1 164 ? 26.341 -11.168 -43.003 1.00 85.44 164 ILE A N 1
ATOM 1288 C CA . ILE A 1 164 ? 25.915 -12.559 -43.204 1.00 85.44 164 ILE A CA 1
ATOM 1289 C C . ILE A 1 164 ? 24.540 -12.566 -43.874 1.00 85.44 164 ILE A C 1
ATOM 1291 O O . ILE A 1 164 ? 23.505 -12.560 -43.215 1.00 85.44 164 ILE A O 1
ATOM 1295 N N . SER A 1 165 ? 24.530 -12.608 -45.206 1.00 78.56 165 SER A N 1
ATOM 1296 C CA . SER A 1 165 ? 23.286 -12.643 -45.991 1.00 78.56 165 SER A CA 1
ATOM 1297 C C . SER A 1 165 ? 22.606 -14.020 -45.993 1.00 7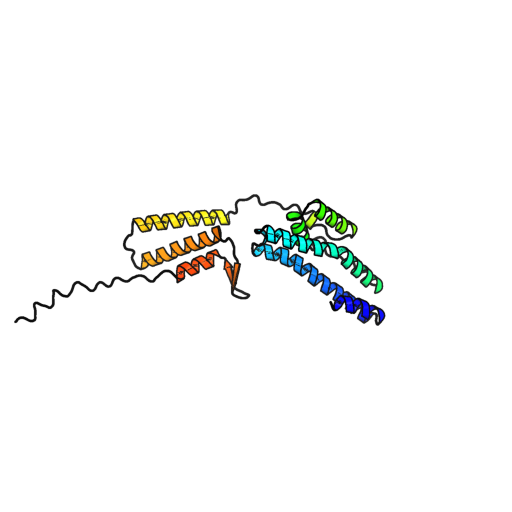8.56 165 SER A C 1
ATOM 1299 O O . SER A 1 165 ? 21.392 -14.104 -46.156 1.00 78.56 165 SER A O 1
ATOM 1301 N N . HIS A 1 166 ? 23.377 -15.096 -45.795 1.00 82.75 166 HIS A N 1
ATOM 1302 C CA . HIS A 1 166 ? 22.889 -16.479 -45.772 1.00 82.75 166 HIS A CA 1
ATOM 1303 C C . HIS A 1 166 ? 23.359 -17.187 -44.499 1.00 82.75 166 HIS A C 1
ATOM 1305 O O . HIS A 1 166 ? 24.444 -17.775 -44.484 1.00 82.75 166 HIS A O 1
ATOM 1311 N N . PRO A 1 167 ? 22.591 -17.090 -43.404 1.00 83.00 167 PRO A N 1
ATOM 1312 C CA . PRO A 1 167 ? 22.991 -17.688 -42.146 1.00 83.00 167 PRO A CA 1
ATOM 1313 C C . PRO A 1 167 ? 22.899 -19.209 -42.171 1.00 83.00 167 PRO A C 1
ATOM 1315 O O . PRO A 1 167 ? 21.977 -19.796 -42.731 1.00 83.00 167 PRO A O 1
ATOM 1318 N N . THR A 1 168 ? 23.847 -19.861 -41.505 1.00 87.12 168 THR A N 1
ATOM 1319 C CA . THR A 1 168 ? 23.754 -21.298 -41.232 1.00 87.12 168 THR A CA 1
ATOM 1320 C C . THR A 1 168 ? 22.635 -21.585 -40.220 1.00 87.12 168 THR A C 1
ATOM 1322 O O . THR A 1 168 ? 22.283 -20.702 -39.430 1.00 87.12 168 THR A O 1
ATOM 1325 N N . PRO A 1 169 ? 22.118 -22.827 -40.134 1.00 84.62 169 PRO A N 1
ATOM 1326 C CA . PRO A 1 169 ? 21.089 -23.181 -39.150 1.00 84.62 169 PRO A CA 1
ATOM 1327 C C . PRO A 1 169 ? 21.477 -22.844 -37.700 1.00 84.62 169 PRO A C 1
ATOM 1329 O O . PRO A 1 169 ? 20.633 -22.455 -36.893 1.00 84.62 169 PRO A O 1
ATOM 1332 N N . PHE A 1 170 ? 22.768 -22.946 -37.366 1.00 83.44 170 PHE A N 1
ATOM 1333 C CA . PHE A 1 170 ? 23.281 -22.538 -36.060 1.00 83.44 170 PHE A CA 1
ATOM 1334 C C . PHE A 1 170 ? 23.257 -21.012 -35.878 1.00 83.44 170 PHE A C 1
ATOM 1336 O O . PHE A 1 170 ? 22.837 -20.523 -34.831 1.00 83.44 170 PHE A O 1
ATOM 1343 N N . GLN A 1 171 ? 23.659 -20.247 -36.895 1.00 84.31 171 GLN A N 1
ATOM 1344 C CA . GLN A 1 171 ? 23.627 -18.781 -36.852 1.00 84.31 171 GLN A CA 1
ATOM 1345 C C . GLN A 1 171 ? 22.199 -18.245 -36.750 1.00 84.31 171 GLN A C 1
ATOM 1347 O O . GLN A 1 171 ? 21.955 -17.321 -35.979 1.00 84.31 171 GLN A O 1
ATOM 1352 N N . GLU A 1 172 ? 21.235 -18.860 -37.436 1.00 83.50 172 GLU A N 1
ATOM 1353 C CA . GLU A 1 172 ? 19.822 -18.528 -37.254 1.00 83.50 172 GLU A CA 1
ATOM 1354 C C . GLU A 1 172 ? 19.356 -18.734 -35.813 1.00 83.50 172 GLU A C 1
ATOM 1356 O O . GLU A 1 172 ? 18.625 -17.905 -35.274 1.00 83.50 172 GLU A O 1
ATOM 1361 N N . TRP A 1 173 ? 19.776 -19.823 -35.167 1.00 84.69 173 TRP A N 1
ATOM 1362 C CA . TRP A 1 173 ? 19.451 -20.062 -33.763 1.00 84.69 173 TRP A CA 1
ATOM 1363 C C . TRP A 1 173 ? 20.046 -18.981 -32.848 1.00 84.69 173 TRP A C 1
ATOM 1365 O O . TRP A 1 173 ? 19.352 -18.463 -31.971 1.00 84.69 173 TRP A O 1
ATOM 1375 N N . VAL A 1 174 ? 21.287 -18.560 -33.106 1.00 87.31 174 VAL A N 1
ATOM 1376 C CA . VAL A 1 174 ? 21.927 -17.444 -32.389 1.00 87.31 174 VAL A CA 1
ATOM 1377 C C . VAL A 1 174 ? 21.187 -16.121 -32.630 1.00 87.31 174 VAL A C 1
ATOM 1379 O O . VAL A 1 174 ? 20.925 -15.391 -31.672 1.00 87.31 174 VAL A O 1
ATOM 1382 N N . TYR A 1 175 ? 20.773 -15.823 -33.866 1.00 87.19 175 TYR A N 1
ATOM 1383 C CA . TYR A 1 175 ? 19.984 -14.624 -34.172 1.00 87.19 175 TYR A CA 1
ATOM 1384 C C . TYR A 1 175 ? 18.651 -14.594 -33.441 1.00 87.19 175 TYR A C 1
ATOM 1386 O O . TYR A 1 175 ? 18.249 -13.537 -32.957 1.00 87.19 175 TYR A O 1
ATOM 1394 N N . ARG A 1 176 ? 17.983 -15.743 -33.298 1.00 87.00 176 ARG A N 1
ATOM 1395 C CA . ARG A 1 176 ? 16.741 -15.844 -32.517 1.00 87.00 176 ARG A CA 1
ATOM 1396 C C . ARG A 1 176 ? 16.968 -15.497 -31.057 1.00 87.00 176 ARG A C 1
ATOM 1398 O O . ARG A 1 176 ? 16.178 -14.739 -30.501 1.00 87.00 176 ARG A O 1
ATOM 1405 N N . ILE A 1 177 ? 18.042 -16.002 -30.447 1.00 90.12 177 ILE A N 1
ATOM 1406 C CA . ILE A 1 177 ? 18.385 -15.686 -29.053 1.00 90.12 177 ILE A CA 1
ATOM 1407 C C . ILE A 1 177 ? 18.643 -14.188 -28.898 1.00 90.12 177 ILE A C 1
ATOM 1409 O O . ILE A 1 177 ? 18.079 -13.561 -28.003 1.00 90.12 177 ILE A O 1
ATOM 1413 N N . LEU A 1 178 ? 19.445 -13.603 -29.790 1.00 90.31 178 LEU A N 1
ATOM 1414 C CA . LEU A 1 178 ? 19.765 -12.176 -29.767 1.00 90.31 178 LEU A CA 1
ATOM 1415 C C . LEU A 1 178 ? 18.521 -11.300 -29.982 1.00 90.31 178 LEU A C 1
ATOM 1417 O O . LEU A 1 178 ? 18.302 -10.358 -29.225 1.00 90.31 178 LEU A O 1
ATOM 1421 N N . ALA A 1 179 ? 17.670 -11.631 -30.955 1.00 89.69 179 ALA A N 1
ATOM 1422 C CA . ALA A 1 179 ? 16.415 -10.919 -31.199 1.00 89.69 179 ALA A CA 1
ATOM 1423 C C . ALA A 1 179 ? 15.459 -11.022 -30.000 1.00 89.69 179 ALA A C 1
ATOM 1425 O O . ALA A 1 179 ? 14.832 -10.035 -29.613 1.00 89.69 179 ALA A O 1
ATOM 1426 N N . SER A 1 180 ? 15.395 -12.193 -29.364 1.00 91.44 180 SER A N 1
ATOM 1427 C CA . SER A 1 180 ? 14.583 -12.414 -28.163 1.00 91.44 180 SER A CA 1
ATOM 1428 C C . SER A 1 180 ? 15.117 -11.629 -26.964 1.00 91.44 180 SER A C 1
ATOM 1430 O O . SER A 1 180 ? 14.330 -11.062 -26.208 1.00 91.44 180 SER A O 1
ATOM 1432 N N . LEU A 1 181 ? 16.442 -11.543 -26.796 1.00 91.75 181 LEU A N 1
ATOM 1433 C CA . LEU A 1 181 ? 17.086 -10.710 -25.772 1.00 91.75 181 LEU A CA 1
ATOM 1434 C C . LEU A 1 181 ? 16.750 -9.229 -25.970 1.00 91.75 181 LEU A C 1
ATOM 1436 O O . LEU A 1 181 ? 16.344 -8.570 -25.015 1.00 91.75 181 LEU A O 1
ATOM 1440 N N . VAL A 1 182 ? 16.847 -8.723 -27.205 1.00 92.12 182 VAL A N 1
ATOM 1441 C CA . VAL A 1 182 ? 16.459 -7.341 -27.539 1.00 92.12 182 VAL A CA 1
ATOM 1442 C C . VAL A 1 182 ? 14.988 -7.095 -27.207 1.00 92.12 182 VAL A C 1
ATOM 1444 O O . VAL A 1 182 ? 14.679 -6.107 -26.542 1.00 92.12 182 VAL A O 1
ATOM 1447 N N . ALA A 1 183 ? 14.088 -8.001 -27.596 1.00 89.44 183 ALA A N 1
ATOM 1448 C CA . ALA A 1 183 ? 12.664 -7.892 -27.283 1.00 89.44 183 ALA A CA 1
ATOM 1449 C C . ALA A 1 183 ? 12.384 -7.924 -25.771 1.00 89.44 183 ALA A C 1
ATOM 1451 O O . ALA A 1 183 ? 11.551 -7.163 -25.279 1.00 89.44 183 ALA A O 1
ATOM 1452 N N . GLY A 1 184 ? 13.106 -8.757 -25.018 1.00 89.19 184 GLY A N 1
ATOM 1453 C CA . GLY A 1 184 ? 12.994 -8.812 -23.564 1.00 89.19 184 GLY A CA 1
ATOM 1454 C C . GLY A 1 184 ? 13.469 -7.527 -22.885 1.00 89.19 184 GLY A C 1
ATOM 1455 O O . GLY A 1 184 ? 12.762 -6.989 -22.029 1.00 89.19 184 GLY A O 1
ATOM 1456 N N . CYS A 1 185 ? 14.617 -6.982 -23.303 1.00 87.31 185 CYS A N 1
ATOM 1457 C CA . CYS A 1 185 ? 15.111 -5.692 -22.816 1.00 87.31 185 CYS A CA 1
ATOM 1458 C C . CYS A 1 185 ? 14.153 -4.546 -23.175 1.00 87.31 185 CYS A C 1
ATOM 1460 O O . CYS A 1 185 ? 13.835 -3.731 -22.309 1.00 87.31 185 CYS A O 1
ATOM 1462 N N . ALA A 1 186 ? 13.631 -4.518 -24.406 1.00 86.62 186 ALA A N 1
ATOM 1463 C CA . ALA A 1 186 ? 12.619 -3.552 -24.831 1.00 86.62 186 ALA A CA 1
ATOM 1464 C C . ALA A 1 186 ? 11.339 -3.662 -23.989 1.00 86.62 186 ALA A C 1
ATOM 1466 O O . ALA A 1 186 ? 10.761 -2.648 -23.611 1.00 86.62 186 ALA A O 1
ATOM 1467 N N . GLY A 1 187 ? 10.938 -4.880 -23.620 1.00 84.00 187 GLY A N 1
ATOM 1468 C CA . GLY A 1 187 ? 9.829 -5.129 -22.706 1.00 84.00 187 GLY A CA 1
ATOM 1469 C C . GLY A 1 187 ? 10.005 -4.477 -21.340 1.00 84.00 187 GLY A C 1
ATOM 1470 O O . GLY A 1 187 ? 9.092 -3.811 -20.855 1.00 84.00 187 GLY A O 1
ATOM 1471 N N . VAL A 1 188 ? 11.191 -4.613 -20.741 1.00 82.25 188 VAL A N 1
ATOM 1472 C CA . VAL A 1 188 ? 11.514 -3.954 -19.464 1.00 82.25 188 VAL A CA 1
ATOM 1473 C C . VAL A 1 188 ? 11.487 -2.431 -19.604 1.00 82.25 188 VAL A C 1
ATOM 1475 O O . VAL A 1 188 ? 10.966 -1.757 -18.721 1.00 82.25 188 VAL A O 1
ATOM 1478 N N . VAL A 1 189 ? 12.014 -1.881 -20.701 1.00 79.94 189 VAL A N 1
ATOM 1479 C CA . VAL A 1 189 ? 12.099 -0.425 -20.909 1.00 79.94 189 VAL A CA 1
ATOM 1480 C C . VAL A 1 189 ? 10.732 0.201 -21.210 1.00 79.94 189 VAL A C 1
ATOM 1482 O O . VAL A 1 189 ? 10.406 1.244 -20.648 1.00 79.94 189 VAL A O 1
ATOM 1485 N N . LEU A 1 190 ? 9.928 -0.417 -22.079 1.00 75.75 190 LEU A N 1
ATOM 1486 C CA . LEU A 1 190 ? 8.660 0.146 -22.558 1.00 75.75 190 LEU A CA 1
ATOM 1487 C C . LEU A 1 190 ? 7.490 -0.126 -21.610 1.00 75.75 190 LEU A C 1
ATOM 1489 O O . LEU A 1 190 ? 6.688 0.764 -21.343 1.00 75.75 190 LEU A O 1
ATOM 1493 N N . ILE A 1 191 ? 7.375 -1.361 -21.118 1.00 72.19 191 ILE A N 1
ATOM 1494 C CA . ILE A 1 191 ? 6.238 -1.805 -20.296 1.00 72.19 191 ILE A CA 1
ATOM 1495 C C . ILE A 1 191 ? 6.577 -1.677 -18.801 1.00 72.19 191 ILE A C 1
ATOM 1497 O O . ILE A 1 191 ? 5.691 -1.541 -17.957 1.00 72.19 191 ILE A O 1
ATOM 1501 N N . GLY A 1 192 ? 7.867 -1.664 -18.453 1.00 63.84 192 GLY A N 1
ATOM 1502 C CA . GLY A 1 192 ? 8.324 -1.722 -17.070 1.00 63.84 192 GLY A CA 1
ATOM 1503 C C . GLY A 1 192 ? 8.244 -3.135 -16.487 1.00 63.84 192 GLY A C 1
ATOM 1504 O O . GLY A 1 192 ? 8.071 -4.135 -17.186 1.00 63.84 192 GLY A O 1
ATOM 1505 N N . TYR A 1 193 ? 8.354 -3.223 -15.161 1.00 62.97 193 TYR A N 1
ATOM 1506 C CA . TYR A 1 193 ? 8.093 -4.456 -14.419 1.00 62.97 193 TYR A CA 1
ATOM 1507 C C . TYR A 1 193 ? 6.591 -4.694 -14.340 1.00 62.97 193 TYR A C 1
ATOM 1509 O O . TYR A 1 193 ? 5.933 -4.273 -13.395 1.00 62.97 193 TYR A O 1
ATOM 1517 N N . PHE A 1 194 ? 6.047 -5.356 -15.353 1.00 60.59 194 PHE A N 1
ATOM 1518 C CA . PHE A 1 194 ? 4.742 -5.981 -15.230 1.00 60.59 194 PHE A CA 1
ATOM 1519 C C . PHE A 1 194 ? 4.945 -7.398 -14.697 1.00 60.59 194 PHE A C 1
ATOM 1521 O O . PHE A 1 194 ? 5.583 -8.217 -15.359 1.00 60.59 194 PHE A O 1
ATOM 1528 N N . GLU A 1 195 ? 4.470 -7.683 -13.487 1.00 62.53 195 GLU A N 1
ATOM 1529 C CA . GLU A 1 195 ? 4.514 -9.038 -12.939 1.00 62.53 195 GLU A CA 1
ATOM 1530 C C . GLU A 1 195 ? 3.315 -9.833 -13.453 1.00 62.53 195 GLU A C 1
ATOM 1532 O O . GLU A 1 195 ? 2.183 -9.647 -13.005 1.00 62.53 195 GLU A O 1
ATOM 1537 N N . PHE A 1 196 ? 3.557 -10.747 -14.390 1.00 60.16 196 PHE A N 1
ATOM 1538 C CA . PHE A 1 196 ? 2.542 -11.715 -14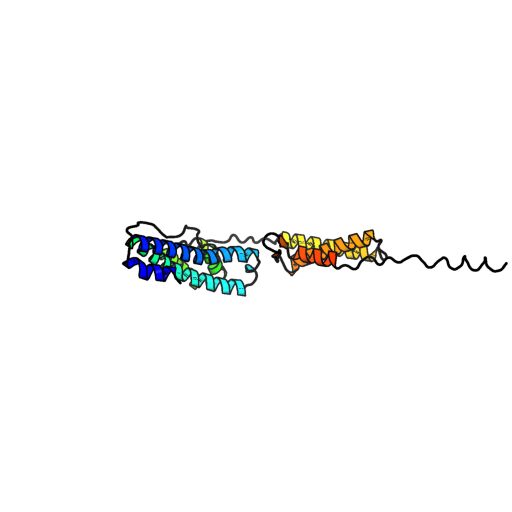.782 1.00 60.16 196 PHE A CA 1
ATOM 1539 C C . PHE A 1 196 ? 2.549 -12.871 -13.776 1.00 60.16 196 PHE A C 1
ATOM 1541 O O . PHE A 1 196 ? 3.559 -13.569 -13.623 1.00 60.16 196 PHE A O 1
ATOM 1548 N N . ARG A 1 197 ? 1.429 -13.075 -13.070 1.00 59.22 197 ARG A N 1
ATOM 1549 C CA . ARG A 1 197 ? 1.237 -14.233 -12.185 1.00 59.22 197 ARG A CA 1
ATOM 1550 C C . ARG A 1 197 ? 0.616 -15.389 -12.958 1.00 59.22 197 ARG A C 1
ATOM 1552 O O . ARG A 1 197 ? -0.552 -15.332 -13.332 1.00 59.22 197 ARG A O 1
ATOM 1559 N N . ALA A 1 198 ? 1.378 -16.467 -13.111 1.00 56.56 198 ALA A N 1
ATOM 1560 C CA . ALA A 1 198 ? 0.852 -17.765 -13.515 1.00 56.56 198 ALA A CA 1
ATOM 1561 C C . ALA A 1 198 ? 0.657 -18.628 -12.253 1.00 56.56 198 ALA A C 1
ATOM 1563 O O . ALA A 1 198 ? 1.582 -19.278 -11.761 1.00 56.56 198 ALA A O 1
ATOM 1564 N N . GLY A 1 199 ? -0.551 -18.590 -11.680 1.00 66.06 199 GLY A N 1
ATOM 1565 C CA . GLY A 1 199 ? -0.878 -19.272 -10.420 1.00 66.06 199 GLY A CA 1
ATOM 1566 C C . GLY A 1 199 ? -0.298 -18.587 -9.171 1.00 66.06 199 GLY A C 1
ATOM 1567 O O . GLY A 1 199 ? 0.000 -17.394 -9.177 1.00 66.06 199 GLY A O 1
ATOM 1568 N N . LYS A 1 200 ? -0.160 -19.335 -8.063 1.00 60.84 200 LYS A N 1
ATOM 1569 C CA . LYS A 1 200 ? 0.370 -18.810 -6.783 1.00 60.84 200 LYS A CA 1
ATOM 1570 C C . LYS A 1 200 ? 1.905 -18.784 -6.699 1.00 60.84 200 LYS A C 1
ATOM 1572 O O . LYS A 1 200 ? 2.432 -18.157 -5.786 1.00 60.84 200 LYS A O 1
ATOM 1577 N N . ILE A 1 201 ? 2.609 -19.462 -7.612 1.00 58.59 201 ILE A N 1
ATOM 1578 C CA . ILE A 1 201 ? 4.038 -19.795 -7.449 1.00 58.59 201 ILE A CA 1
ATOM 1579 C C . ILE A 1 201 ? 4.929 -19.092 -8.481 1.00 58.59 201 ILE A C 1
ATOM 1581 O O . ILE A 1 201 ? 6.015 -18.648 -8.119 1.00 58.59 201 ILE A O 1
ATOM 1585 N N . LEU A 1 202 ? 4.492 -18.937 -9.737 1.00 56.34 202 LEU A N 1
ATOM 1586 C CA . LEU A 1 202 ? 5.335 -18.333 -10.770 1.00 56.34 202 LEU A CA 1
ATOM 1587 C C . LEU A 1 202 ? 5.009 -16.858 -10.991 1.00 56.34 202 LEU A C 1
ATOM 1589 O O . LEU A 1 202 ? 3.894 -16.483 -11.364 1.00 56.34 202 LEU A O 1
ATOM 1593 N N . ARG A 1 203 ? 6.035 -16.032 -10.777 1.00 63.97 203 ARG A N 1
ATOM 1594 C CA . ARG A 1 203 ? 6.057 -14.604 -11.090 1.00 63.97 203 ARG A CA 1
ATOM 1595 C C . ARG A 1 203 ? 7.044 -14.394 -12.228 1.00 63.97 203 ARG A C 1
ATOM 1597 O O . ARG A 1 203 ? 8.225 -14.695 -12.074 1.00 63.97 203 ARG A O 1
ATOM 1604 N N . PHE A 1 204 ? 6.558 -13.890 -13.355 1.00 71.12 204 PHE A N 1
ATOM 1605 C CA . PHE A 1 204 ? 7.399 -13.534 -14.492 1.00 71.12 204 PHE A CA 1
ATOM 1606 C C . PHE A 1 204 ? 7.425 -12.022 -14.663 1.00 71.12 204 PHE A C 1
ATOM 1608 O O . PHE A 1 204 ? 6.387 -11.369 -14.562 1.00 71.12 204 PHE A O 1
ATOM 1615 N N . SER A 1 205 ? 8.598 -11.465 -14.956 1.00 72.50 205 SER A N 1
ATOM 1616 C CA . SER A 1 205 ? 8.699 -10.073 -15.387 1.00 72.50 205 SER A CA 1
ATOM 1617 C C . SER A 1 205 ? 8.226 -9.939 -16.840 1.00 72.50 205 SER A C 1
ATOM 1619 O O . SER A 1 205 ? 8.451 -10.830 -17.661 1.00 72.50 205 SER A O 1
ATOM 1621 N N . GLY A 1 206 ? 7.589 -8.819 -17.184 1.00 72.81 206 GLY A N 1
ATOM 1622 C CA . GLY A 1 206 ? 7.061 -8.570 -18.532 1.00 72.81 206 GLY A CA 1
ATOM 1623 C C . GLY A 1 206 ? 8.112 -8.694 -19.642 1.00 72.81 206 GLY A C 1
ATOM 1624 O O . GLY A 1 206 ? 7.816 -9.206 -20.719 1.00 72.81 206 GLY A O 1
ATOM 1625 N N . GLY A 1 207 ? 9.368 -8.332 -19.358 1.00 82.62 207 GLY A N 1
ATOM 1626 C CA . GLY A 1 207 ? 10.488 -8.562 -20.275 1.00 82.62 207 GLY A CA 1
ATOM 1627 C C . GLY A 1 207 ? 10.770 -10.045 -20.539 1.00 82.62 207 GLY A C 1
ATOM 1628 O O . GLY A 1 207 ? 11.034 -10.431 -21.674 1.00 82.62 207 GLY A O 1
ATOM 1629 N N . PHE A 1 208 ? 10.650 -10.906 -19.526 1.00 84.75 208 PHE A N 1
ATOM 1630 C CA . PHE A 1 208 ? 10.828 -12.349 -19.707 1.00 84.75 208 PHE A CA 1
ATOM 1631 C C . PHE A 1 208 ? 9.720 -12.959 -20.576 1.00 84.75 208 PHE A C 1
ATOM 1633 O O . PHE A 1 208 ? 9.987 -13.829 -21.402 1.00 84.75 208 PHE A O 1
ATOM 1640 N N . VAL A 1 209 ? 8.486 -12.462 -20.447 1.00 84.88 209 VAL A N 1
ATOM 1641 C CA . VAL A 1 209 ? 7.371 -12.883 -21.309 1.00 84.88 209 VAL A CA 1
ATOM 1642 C C . VAL A 1 209 ? 7.657 -12.532 -22.769 1.00 84.88 209 VAL A C 1
ATOM 1644 O O . VAL A 1 209 ? 7.529 -13.395 -23.634 1.00 84.88 209 VAL A O 1
ATOM 1647 N N . LEU A 1 210 ? 8.104 -11.305 -23.052 1.00 85.56 210 LEU A N 1
ATOM 1648 C CA . LEU A 1 210 ? 8.443 -10.890 -24.417 1.00 85.56 210 LEU A CA 1
ATOM 1649 C C . LEU A 1 210 ? 9.618 -11.680 -25.002 1.00 85.56 210 LEU A C 1
ATOM 1651 O O . LEU A 1 210 ? 9.561 -12.069 -26.167 1.00 85.56 210 LEU A O 1
ATOM 1655 N N . PHE A 1 211 ? 10.632 -11.988 -24.189 1.00 90.00 211 PHE A N 1
ATOM 1656 C CA . PHE A 1 211 ? 11.710 -12.894 -24.585 1.00 90.00 211 PHE A CA 1
ATOM 1657 C C . PHE A 1 211 ? 11.160 -14.258 -25.029 1.00 90.00 211 PHE A C 1
ATOM 1659 O O . PHE A 1 211 ? 11.471 -14.715 -26.127 1.00 90.00 211 PHE A O 1
ATOM 1666 N N . LEU A 1 212 ? 10.308 -14.893 -24.215 1.00 88.88 212 LEU A N 1
ATOM 1667 C CA . LEU A 1 212 ? 9.747 -16.209 -24.534 1.00 88.88 212 LEU A CA 1
ATOM 1668 C C . LEU A 1 212 ? 8.851 -16.184 -25.773 1.00 88.88 212 LEU A C 1
ATOM 1670 O O . LEU A 1 212 ? 8.928 -17.091 -26.597 1.00 88.88 212 LEU A O 1
ATOM 1674 N N . VAL A 1 213 ? 8.020 -15.150 -25.920 1.00 87.81 213 VAL A N 1
ATOM 1675 C CA . VAL A 1 213 ? 7.145 -14.987 -27.089 1.00 87.81 213 VAL A CA 1
ATOM 1676 C C . VAL A 1 213 ? 7.977 -14.924 -28.366 1.00 87.81 213 VAL A C 1
ATOM 1678 O O . VAL A 1 213 ? 7.714 -15.681 -29.297 1.00 87.81 213 VAL A O 1
ATOM 1681 N N . VAL A 1 214 ? 9.016 -14.086 -28.404 1.00 88.25 214 VAL A N 1
ATOM 1682 C CA . VAL A 1 214 ? 9.873 -13.963 -29.593 1.00 88.25 214 VAL A CA 1
ATOM 1683 C C . VAL A 1 214 ? 10.687 -15.234 -29.834 1.00 88.25 214 VAL A C 1
ATOM 1685 O O . VAL A 1 214 ? 10.811 -15.664 -30.981 1.00 88.25 214 VAL A O 1
ATOM 1688 N N . MET A 1 215 ? 11.170 -15.888 -28.775 1.00 87.19 215 MET A N 1
ATOM 1689 C CA . MET A 1 215 ? 11.949 -17.121 -28.897 1.00 87.19 215 MET A CA 1
ATOM 1690 C C . MET A 1 215 ? 11.112 -18.278 -29.461 1.00 87.19 215 MET A C 1
ATOM 1692 O O . MET A 1 215 ? 11.600 -19.052 -30.284 1.00 87.19 215 MET A O 1
ATOM 1696 N N . CYS A 1 216 ? 9.845 -18.380 -29.054 1.00 86.19 216 CYS A N 1
ATOM 1697 C CA . CYS A 1 216 ? 8.940 -19.448 -29.479 1.00 86.19 216 CYS A CA 1
ATOM 1698 C C . CYS A 1 216 ? 8.259 -19.180 -30.833 1.00 86.19 216 CYS A C 1
ATOM 1700 O O . CYS A 1 216 ? 7.931 -20.136 -31.533 1.00 86.19 216 CYS A O 1
ATOM 1702 N N . TRP A 1 217 ? 8.035 -17.916 -31.212 1.00 80.94 217 TRP A N 1
ATOM 1703 C CA . TRP A 1 217 ? 7.282 -17.552 -32.426 1.00 80.94 217 TRP A CA 1
ATOM 1704 C C . TRP A 1 217 ? 8.172 -17.306 -33.658 1.00 80.94 217 TRP A C 1
ATOM 1706 O O . TRP A 1 217 ? 7.671 -17.064 -34.753 1.00 80.94 217 TRP A O 1
ATOM 1716 N N . ASN A 1 218 ? 9.498 -17.379 -33.540 1.00 68.56 218 ASN A N 1
ATOM 1717 C CA . ASN A 1 218 ? 10.374 -17.167 -34.694 1.00 68.56 218 ASN A CA 1
ATOM 1718 C C . ASN A 1 218 ? 10.285 -18.366 -35.683 1.00 68.56 218 ASN A C 1
ATOM 1720 O O . ASN A 1 218 ? 10.546 -19.501 -35.261 1.00 68.56 218 ASN A O 1
ATOM 1724 N N . PRO A 1 219 ? 9.913 -18.178 -36.972 1.00 59.34 219 PRO A N 1
ATOM 1725 C CA . PRO A 1 219 ? 9.682 -19.271 -37.934 1.00 59.34 219 PRO A CA 1
ATOM 1726 C C . PRO A 1 219 ? 10.893 -20.194 -38.058 1.00 59.34 219 PRO A C 1
ATOM 1728 O O . PRO A 1 219 ? 12.011 -19.710 -38.012 1.00 59.34 219 PRO A O 1
ATOM 1731 N N . LYS A 1 220 ? 10.711 -21.519 -38.168 1.00 54.22 220 LYS A N 1
ATOM 1732 C CA . LYS A 1 220 ? 11.811 -22.511 -38.262 1.00 54.22 220 LYS A CA 1
ATOM 1733 C C . LYS A 1 220 ? 12.743 -22.228 -39.458 1.00 54.22 220 LYS A C 1
ATOM 1735 O O . LYS A 1 220 ? 12.262 -21.657 -40.433 1.00 54.22 220 LYS A O 1
ATOM 1740 N N . PRO A 1 221 ? 14.031 -22.626 -39.393 1.00 54.84 221 PRO A N 1
ATOM 1741 C CA . PRO A 1 221 ? 14.957 -22.451 -40.507 1.00 54.84 221 PRO A CA 1
ATOM 1742 C C . PRO A 1 221 ? 14.360 -23.024 -41.783 1.00 54.84 221 PRO A C 1
ATOM 1744 O O . PRO A 1 221 ? 13.882 -24.163 -41.789 1.00 54.84 221 PRO A O 1
ATOM 1747 N N . VAL A 1 222 ? 14.360 -22.230 -42.850 1.00 54.41 222 VAL A N 1
ATOM 1748 C CA . VAL A 1 222 ? 13.985 -22.721 -44.174 1.00 54.41 222 VAL A CA 1
ATOM 1749 C C . VAL A 1 222 ? 15.181 -23.514 -44.685 1.00 54.41 222 VAL A C 1
ATOM 1751 O O . VAL A 1 222 ? 16.156 -22.946 -45.167 1.00 54.41 222 VAL A O 1
ATOM 1754 N N . PHE A 1 223 ? 15.139 -24.837 -44.537 1.00 53.16 223 PHE A N 1
ATOM 1755 C CA . PHE A 1 223 ? 16.135 -25.713 -45.145 1.00 53.16 223 PHE A CA 1
ATOM 1756 C C . PHE A 1 223 ? 15.955 -25.663 -46.670 1.00 53.16 223 PHE A C 1
ATOM 1758 O O . PHE A 1 223 ? 15.008 -26.240 -47.204 1.00 53.16 223 PHE A O 1
ATOM 1765 N N . TYR A 1 224 ? 16.836 -24.955 -47.381 1.00 45.28 224 TYR A N 1
ATOM 1766 C CA . TYR A 1 224 ? 16.947 -25.100 -48.833 1.00 45.28 224 TYR A CA 1
ATOM 1767 C C . TYR A 1 224 ? 17.533 -26.486 -49.118 1.00 45.28 224 TYR A C 1
ATOM 1769 O O . TYR A 1 224 ? 18.715 -26.728 -48.890 1.00 45.28 224 TYR A O 1
ATOM 1777 N N . ASN A 1 225 ? 16.696 -27.417 -49.577 1.00 42.28 225 ASN A N 1
ATOM 1778 C CA . ASN A 1 225 ? 17.161 -28.714 -50.055 1.00 42.28 225 ASN A CA 1
ATOM 1779 C C . ASN A 1 225 ? 17.994 -28.517 -51.333 1.00 42.28 225 ASN A C 1
ATOM 1781 O O . ASN A 1 225 ? 17.455 -28.147 -52.377 1.00 42.28 225 ASN A O 1
ATOM 1785 N N . GLU A 1 226 ? 19.291 -28.818 -51.270 1.00 46.66 226 GLU A N 1
ATOM 1786 C CA . GLU A 1 226 ? 20.129 -29.108 -52.438 1.00 46.66 226 GLU A CA 1
ATOM 1787 C C . GLU A 1 226 ? 19.615 -30.377 -53.138 1.00 46.66 226 GLU A C 1
ATOM 1789 O O . GLU A 1 226 ? 20.041 -31.493 -52.848 1.00 46.66 226 GLU A O 1
ATOM 1794 N N . GLN A 1 227 ? 18.655 -30.232 -54.047 1.00 46.00 227 GLN A N 1
ATOM 1795 C CA . GLN A 1 227 ? 18.170 -31.328 -54.895 1.00 46.00 227 GLN A CA 1
ATOM 1796 C C . GLN A 1 227 ? 17.833 -30.820 -56.308 1.00 46.00 227 GLN A C 1
ATOM 1798 O O . GLN A 1 227 ? 16.760 -31.112 -56.816 1.00 46.00 227 GLN A O 1
ATOM 1803 N N . VAL A 1 228 ? 18.713 -30.055 -56.970 1.00 46.62 228 VAL A N 1
ATOM 1804 C CA . VAL A 1 228 ? 18.608 -29.844 -58.434 1.00 46.62 228 VAL A CA 1
ATOM 1805 C C . VAL A 1 228 ? 19.987 -29.683 -59.095 1.00 46.62 228 VAL A C 1
ATOM 1807 O O . VAL A 1 228 ? 20.237 -28.692 -59.761 1.00 46.62 228 VAL A O 1
ATOM 1810 N N . VAL A 1 229 ? 20.903 -30.646 -58.935 1.00 48.94 229 VAL A N 1
ATOM 1811 C CA . VAL A 1 229 ? 21.959 -30.903 -59.944 1.00 48.94 229 VAL A CA 1
ATOM 1812 C C . VAL A 1 229 ? 22.285 -32.404 -59.960 1.00 48.94 229 VAL A C 1
ATOM 1814 O O . VAL A 1 229 ? 23.334 -32.839 -59.503 1.00 48.94 229 VAL A O 1
ATOM 1817 N N . SER A 1 230 ? 21.354 -33.233 -60.434 1.00 48.72 230 SER A N 1
ATOM 1818 C CA . SER A 1 230 ? 21.662 -34.607 -60.879 1.00 48.72 230 SER A CA 1
ATOM 1819 C C . SER A 1 230 ? 20.589 -35.136 -61.838 1.00 48.72 230 SER A C 1
ATOM 1821 O O . SER A 1 230 ? 20.068 -36.237 -61.692 1.00 48.72 230 SER A O 1
ATOM 1823 N N . SER A 1 231 ? 20.199 -34.327 -62.822 1.00 46.53 231 SER A N 1
ATOM 1824 C CA . SER A 1 231 ? 19.354 -34.781 -63.938 1.00 46.53 231 SER A CA 1
ATOM 1825 C C . SER A 1 231 ? 20.123 -34.907 -65.259 1.00 46.53 231 SER A C 1
ATOM 1827 O O . SER A 1 231 ? 19.636 -35.561 -66.176 1.00 46.53 231 SER A O 1
ATOM 1829 N N . ASP A 1 232 ? 21.367 -34.421 -65.331 1.00 50.34 232 ASP A N 1
ATOM 1830 C CA . ASP A 1 232 ? 22.185 -34.488 -66.555 1.00 50.34 232 ASP A CA 1
ATOM 1831 C C . ASP A 1 232 ? 23.060 -35.752 -66.669 1.00 50.34 232 ASP A C 1
ATOM 1833 O O . ASP A 1 232 ? 23.696 -35.979 -67.698 1.00 50.34 232 ASP A O 1
ATOM 1837 N N . ALA A 1 233 ? 23.068 -36.629 -65.657 1.00 49.06 233 ALA A N 1
ATOM 1838 C CA . ALA A 1 233 ? 23.875 -37.855 -65.666 1.00 49.06 233 ALA A CA 1
ATOM 1839 C C . ALA A 1 233 ? 23.119 -39.124 -66.119 1.00 49.06 233 ALA A C 1
ATOM 1841 O O . ALA A 1 233 ? 23.756 -40.137 -66.398 1.00 49.06 233 ALA A O 1
ATOM 1842 N N . VAL A 1 234 ? 21.784 -39.095 -66.240 1.00 49.88 234 VAL A N 1
ATOM 1843 C CA . VAL A 1 234 ? 20.977 -40.309 -66.513 1.00 49.88 234 VAL A CA 1
ATOM 1844 C C . VAL A 1 234 ? 20.544 -40.440 -67.984 1.00 49.88 234 VAL A C 1
ATOM 1846 O O . VAL A 1 234 ? 20.264 -41.541 -68.452 1.00 49.88 234 VAL A O 1
ATOM 1849 N N . VAL A 1 235 ? 20.589 -39.370 -68.785 1.00 50.94 235 VAL A N 1
ATOM 1850 C CA . VAL A 1 235 ? 20.106 -39.405 -70.186 1.00 50.94 235 VAL A CA 1
ATOM 1851 C C . VAL A 1 235 ? 21.135 -39.983 -71.181 1.00 50.94 235 VAL A C 1
ATOM 1853 O O . VAL A 1 235 ? 20.794 -40.279 -72.322 1.00 50.94 235 VAL A O 1
ATOM 1856 N N . LYS A 1 236 ? 22.384 -40.250 -70.768 1.00 50.62 236 LYS A N 1
ATOM 1857 C CA . LYS A 1 236 ? 23.428 -40.829 -71.647 1.00 50.62 236 LYS A CA 1
ATOM 1858 C C . LYS A 1 236 ? 23.659 -42.342 -71.524 1.00 50.62 236 LYS A C 1
ATOM 1860 O O . LYS A 1 236 ? 24.570 -42.850 -72.172 1.00 50.62 236 LYS A O 1
ATOM 1865 N N . GLN A 1 237 ? 22.851 -43.075 -70.753 1.00 53.09 237 GLN A N 1
ATOM 1866 C CA . GLN A 1 237 ? 22.983 -44.540 -70.628 1.00 53.09 237 GLN A CA 1
ATOM 1867 C C . GLN A 1 237 ? 21.816 -45.370 -71.190 1.00 53.09 237 GLN A C 1
ATOM 1869 O O . GLN A 1 237 ? 21.854 -46.590 -71.083 1.00 53.09 237 GLN A O 1
ATOM 1874 N N . VAL A 1 238 ? 20.828 -44.757 -71.853 1.00 55.41 238 VAL A N 1
ATOM 1875 C CA . VAL A 1 238 ? 19.673 -45.487 -72.434 1.00 55.41 238 VAL A CA 1
ATOM 1876 C C . VAL A 1 238 ? 19.633 -45.423 -73.975 1.00 55.41 238 VAL A C 1
ATOM 1878 O O . VAL A 1 238 ? 18.653 -45.806 -74.598 1.00 55.41 238 VAL A O 1
ATOM 1881 N N . SER A 1 239 ? 20.715 -44.991 -74.628 1.00 51.59 239 SER A N 1
ATOM 1882 C CA . SER A 1 239 ? 20.859 -45.051 -76.094 1.00 51.59 239 SER A CA 1
ATOM 1883 C C . SER A 1 239 ? 22.083 -45.863 -76.535 1.00 51.59 239 SER A C 1
ATOM 1885 O O . SER A 1 239 ? 22.974 -45.368 -77.228 1.00 51.59 239 SER A O 1
ATOM 1887 N N . ARG A 1 240 ? 22.111 -47.136 -76.130 1.00 42.41 240 ARG A N 1
ATOM 1888 C CA . ARG A 1 240 ? 22.865 -48.200 -76.804 1.00 42.41 240 ARG A CA 1
ATOM 1889 C C . ARG A 1 240 ? 21.931 -49.342 -77.156 1.00 42.41 240 ARG A C 1
ATOM 1891 O O . ARG A 1 240 ? 21.103 -49.680 -76.285 1.00 42.41 240 ARG A O 1
#

Organism: NCBI:txid2078786

pLDDT: mean 82.29, std 15.25, range [42.28, 98.25]

Foldseek 3Di:
DVLVVQCVPQCVPDLVSNVVSLVSLLVVLCVVLVVLLVCLVVVVVQVLCVDLVSLQVSLVVLLVSLVCVLVSQVVSCVSCVSSVHPDRSADDQCPSLSSLLSNLVRHDPVSSVVSLVVCVVSVHHNCNVPDDDPPPPDDPVLLVVLVVLLVVLVVVLVVCVVVPVDDDQVVVLVSLQSVLSNQLSVQCNPVNQRFDDPPPPDTDGRSVVSSVCSSVPDDHDPPPDPDPDDPVPPPPPPPD

Secondary structure (DSSP, 8-state):
-HHHHHHHHHTTT-HHHHHHHHHHHHHHHHHHHHHHHHHHHHHHHTTGGG-HHHHHHHHHHHHHHHHHHHHHHHHHHHHHHHTT-----PPPTTTTHHHHHHHHHHS-HHHHHHHHHHHHHTT---HHHH----------HHHHHHHHHHHHHHHHHHHHHHH-SS--HHHHHHHHHHHHHHHHHHHHHHH---EEEETTTEEEEHHHHHHHHHHHHSPPP-------S-SSSSTTSS--

Radius of gyration: 32.22 Å; chains: 1; bounding box: 55×69×110 Å

Sequence (240 aa):
MSALHDYVNLSSVSCVAARDSVLRLQAAGAAYFNFYEEFVGDSSLLGAHKNAVWVQGFAEDCFAVLQQMPQYYTLLERAFANLGQVIDPRPSATAFANMQRLCKRALQKKLVNALSIEFEGNQLPIYGFRFKERRKAGIDHQTVLSSAFMIVFLIVLIVLSIFISHPTPFQEWVYRILASLVAGCAGVVLIGYFEFRAGKILRFSGGFVLFLVVMCWNPKPVFYNEQVVSSDAVVKQVSR